Protein AF-A0A9P2ZUN2-F1 (afdb_monomer_lite)

Structure (mmCIF, N/CA/C/O backbone):
data_AF-A0A9P2ZUN2-F1
#
_entry.id   AF-A0A9P2ZUN2-F1
#
loop_
_atom_site.group_PDB
_atom_site.id
_atom_site.type_symbol
_atom_site.label_atom_id
_atom_site.label_alt_id
_atom_site.label_comp_id
_atom_site.label_asym_id
_atom_site.label_entity_id
_atom_site.label_seq_id
_atom_site.pdbx_PDB_ins_code
_atom_site.Cartn_x
_atom_site.Cartn_y
_atom_site.Cartn_z
_atom_site.occupancy
_atom_site.B_iso_or_equiv
_atom_site.auth_seq_id
_atom_site.auth_comp_id
_atom_site.auth_asym_id
_atom_site.auth_atom_id
_atom_site.pdbx_PDB_model_num
ATOM 1 N N . MET A 1 1 ? -16.237 7.114 5.961 1.00 55.47 1 MET A N 1
ATOM 2 C CA . MET A 1 1 ? -16.761 5.905 6.640 1.00 55.47 1 MET A CA 1
ATOM 3 C C . MET A 1 1 ? -18.091 6.260 7.295 1.00 55.47 1 MET A C 1
ATOM 5 O O . MET A 1 1 ? -18.094 7.116 8.166 1.00 55.47 1 MET A O 1
ATOM 9 N N . ARG A 1 2 ? -19.218 5.692 6.846 1.00 55.16 2 ARG A N 1
ATOM 10 C CA . ARG A 1 2 ? -20.530 5.900 7.487 1.00 55.16 2 ARG A CA 1
ATOM 11 C C . ARG A 1 2 ? -20.861 4.669 8.328 1.00 55.16 2 ARG A C 1
ATOM 13 O O . ARG A 1 2 ? -21.358 3.686 7.793 1.00 55.16 2 ARG A O 1
ATOM 20 N N . LEU A 1 3 ? -20.531 4.705 9.616 1.00 61.00 3 LEU A N 1
ATOM 21 C CA . LEU A 1 3 ? -21.034 3.733 10.589 1.00 61.00 3 LEU A CA 1
ATOM 22 C C . LEU A 1 3 ? -22.266 4.329 11.272 1.00 61.00 3 LEU A C 1
ATOM 24 O O . LEU A 1 3 ? -22.268 5.518 11.578 1.00 61.00 3 LEU A O 1
ATOM 28 N N . ARG A 1 4 ? -23.310 3.520 11.497 1.00 54.88 4 ARG A N 1
ATOM 29 C CA . ARG A 1 4 ? -24.563 3.979 12.132 1.00 54.88 4 ARG A CA 1
ATOM 30 C C . ARG A 1 4 ? -24.387 4.376 13.606 1.00 54.88 4 ARG A C 1
ATOM 32 O O . ARG A 1 4 ? -25.158 5.194 14.083 1.00 54.88 4 ARG A O 1
ATOM 39 N N . SER A 1 5 ? -23.375 3.844 14.294 1.00 54.91 5 SER A N 1
ATOM 40 C CA . SER A 1 5 ? -22.928 4.309 15.612 1.00 54.91 5 SER A CA 1
ATOM 41 C C . SER A 1 5 ? -21.418 4.065 15.748 1.00 54.91 5 SER A C 1
ATOM 43 O O . SER A 1 5 ? -21.001 2.905 15.698 1.00 54.91 5 SER A O 1
ATOM 45 N N . PRO A 1 6 ? -20.570 5.103 15.828 1.00 61.19 6 PRO A N 1
ATOM 46 C CA . PRO A 1 6 ? -19.120 4.929 15.910 1.00 61.19 6 PRO A CA 1
ATOM 47 C C . PRO A 1 6 ? -18.649 4.379 17.266 1.00 61.19 6 PRO A C 1
ATOM 49 O O . PRO A 1 6 ? -17.583 3.770 17.316 1.00 61.19 6 PRO A O 1
ATOM 52 N N . ASP A 1 7 ? -19.437 4.516 18.334 1.00 70.56 7 ASP A N 1
ATOM 53 C CA . ASP A 1 7 ? -19.044 4.042 19.661 1.00 70.56 7 ASP A CA 1
ATOM 54 C C . ASP A 1 7 ? -19.296 2.540 19.806 1.00 70.56 7 ASP A C 1
ATOM 56 O O . ASP A 1 7 ? -20.421 2.053 19.684 1.00 70.56 7 ASP A O 1
ATOM 60 N N . GLY A 1 8 ? -18.221 1.781 20.034 1.00 72.56 8 GLY A N 1
ATOM 61 C CA . GLY A 1 8 ? -18.287 0.339 20.280 1.00 72.56 8 GLY A CA 1
ATOM 62 C C . GLY A 1 8 ? -18.518 -0.529 19.040 1.00 72.56 8 GLY A C 1
ATOM 63 O O . GLY A 1 8 ? -18.518 -1.753 19.176 1.00 72.56 8 GLY A O 1
ATOM 64 N N . SER A 1 9 ? -18.655 0.065 17.847 1.00 91.00 9 SER A N 1
ATOM 65 C CA . SER A 1 9 ? -18.733 -0.681 16.585 1.00 91.00 9 SER A CA 1
ATOM 66 C C . SER A 1 9 ? -17.478 -1.523 16.358 1.00 91.00 9 SER A C 1
ATOM 68 O O . SER A 1 9 ? -16.355 -1.031 16.492 1.00 91.00 9 SER A O 1
ATOM 70 N N . VAL A 1 10 ? -17.679 -2.779 15.958 1.00 94.81 10 VAL A N 1
ATOM 71 C CA . VAL A 1 10 ? -16.597 -3.730 15.689 1.00 94.81 10 VAL A CA 1
ATOM 72 C C . VAL A 1 10 ? -16.278 -3.750 14.197 1.00 94.81 10 VAL A C 1
ATOM 74 O O . VAL A 1 10 ? -17.141 -4.011 13.356 1.00 94.81 10 VAL A O 1
ATOM 77 N N . VAL A 1 11 ? -15.021 -3.492 13.854 1.00 96.00 11 VAL A N 1
ATOM 78 C CA . VAL A 1 11 ? -14.512 -3.459 12.483 1.00 96.00 11 VAL A CA 1
ATOM 79 C C . VAL A 1 11 ? -13.591 -4.651 12.242 1.00 96.00 11 VAL A C 1
ATOM 81 O O . VAL A 1 11 ? -12.581 -4.821 12.922 1.00 96.00 11 VAL A O 1
ATOM 84 N N . GLY A 1 12 ? -13.916 -5.461 11.235 1.00 96.25 12 GLY A N 1
ATOM 85 C CA . GLY A 1 12 ? -13.152 -6.652 10.878 1.00 96.25 12 GLY A CA 1
ATOM 86 C C . GLY A 1 12 ? -11.993 -6.351 9.928 1.00 96.25 12 GLY A C 1
ATOM 87 O O . GLY A 1 12 ? -12.200 -5.924 8.785 1.00 96.25 12 GLY A O 1
ATOM 88 N N . THR A 1 13 ? -10.759 -6.615 10.364 1.00 95.56 13 THR A N 1
ATOM 89 C CA . THR A 1 13 ? -9.560 -6.592 9.507 1.00 95.56 13 THR A CA 1
ATOM 90 C C . THR A 1 13 ? -8.385 -7.308 10.175 1.00 95.56 13 THR A C 1
ATOM 92 O O . THR A 1 13 ? -7.979 -6.945 11.267 1.00 95.56 13 THR A O 1
ATOM 95 N N . GLY A 1 14 ? -7.750 -8.253 9.474 1.00 91.88 14 GLY A N 1
ATOM 96 C CA . GLY A 1 14 ? -6.504 -8.885 9.944 1.00 91.88 14 GLY A CA 1
ATOM 97 C C . GLY A 1 14 ? -5.218 -8.083 9.681 1.00 91.88 14 GLY A C 1
ATOM 98 O O . GLY A 1 14 ? -4.119 -8.588 9.875 1.00 91.88 14 GLY A O 1
ATOM 99 N N . SER A 1 15 ? -5.314 -6.853 9.165 1.00 93.94 15 SER A N 1
ATOM 100 C CA . SER A 1 15 ? -4.143 -6.026 8.836 1.00 93.94 15 SER A CA 1
ATOM 101 C C . SER A 1 15 ? -3.769 -5.084 9.979 1.00 93.94 15 SER A C 1
ATOM 103 O O . SER A 1 15 ? -4.499 -4.126 10.240 1.00 93.94 15 SER A O 1
ATOM 105 N N . VAL A 1 16 ? -2.584 -5.284 10.566 1.00 93.31 16 VAL A N 1
ATOM 106 C CA . VAL A 1 16 ? -2.007 -4.403 11.603 1.00 93.31 16 VAL A CA 1
ATOM 107 C C . VAL A 1 16 ? -1.916 -2.955 11.113 1.00 93.31 16 VAL A C 1
ATOM 109 O O . VAL A 1 16 ? -2.326 -2.042 11.819 1.00 93.31 16 VAL A O 1
ATOM 112 N N . ARG A 1 17 ? -1.486 -2.742 9.861 1.00 95.75 17 ARG A N 1
ATOM 113 C CA . ARG A 1 17 ? -1.466 -1.424 9.203 1.00 95.75 17 ARG A CA 1
ATOM 114 C C . ARG A 1 17 ? -2.820 -0.715 9.254 1.00 95.75 17 ARG A C 1
ATOM 116 O O . ARG A 1 17 ? -2.881 0.457 9.613 1.00 95.75 17 ARG A O 1
ATOM 123 N N . ARG A 1 18 ? -3.899 -1.408 8.868 1.00 96.38 18 ARG A N 1
ATOM 124 C CA . ARG A 1 18 ? -5.250 -0.820 8.839 1.00 96.38 18 ARG A CA 1
ATOM 125 C C . ARG A 1 18 ? -5.726 -0.470 10.241 1.00 96.38 18 ARG A C 1
ATOM 127 O O . ARG A 1 18 ? -6.260 0.615 10.432 1.00 96.38 18 ARG A O 1
ATOM 134 N N . VAL A 1 19 ? -5.508 -1.372 11.197 1.00 95.81 19 VAL A N 1
ATOM 135 C CA . VAL A 1 19 ? -5.886 -1.163 12.599 1.00 95.81 19 VAL A CA 1
ATOM 136 C C . VAL A 1 19 ? -5.145 0.038 13.182 1.00 95.81 19 VAL A C 1
ATOM 138 O O . VAL A 1 19 ? -5.795 0.950 13.676 1.00 95.81 19 VAL A O 1
ATOM 141 N N . ALA A 1 20 ? -3.817 0.084 13.058 1.00 95.69 20 ALA A N 1
ATOM 142 C CA . ALA A 1 20 ? -2.982 1.152 13.606 1.00 95.69 20 ALA A CA 1
ATOM 143 C C . ALA A 1 20 ? -3.405 2.546 13.104 1.00 95.69 20 ALA A C 1
ATOM 145 O O . ALA A 1 20 ? -3.653 3.453 13.897 1.00 95.69 20 ALA A O 1
ATOM 146 N N . GLN A 1 21 ? -3.562 2.707 11.784 1.00 96.50 21 GLN A N 1
ATOM 147 C CA . GLN A 1 21 ? -3.929 3.998 11.189 1.00 96.50 21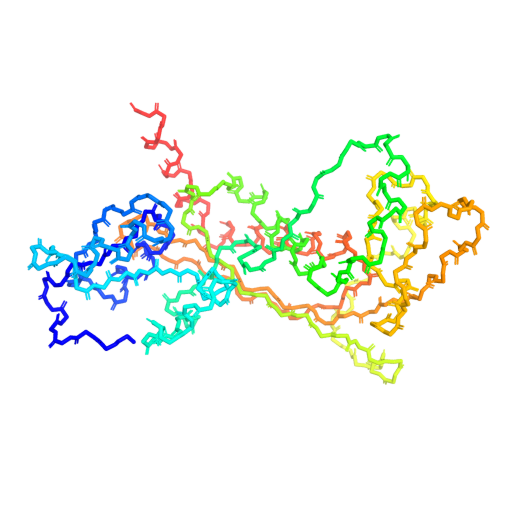 GLN A CA 1
ATOM 148 C C . GLN A 1 21 ? -5.361 4.425 11.537 1.00 96.50 21 GLN A C 1
ATOM 150 O O . GLN A 1 21 ? -5.609 5.593 11.843 1.00 96.50 21 GLN A O 1
ATOM 155 N N . LEU A 1 22 ? -6.313 3.486 11.531 1.00 95.25 22 LEU A N 1
ATOM 156 C CA . LEU A 1 22 ? -7.708 3.807 11.828 1.00 95.25 22 LEU A CA 1
ATOM 157 C C . LEU A 1 22 ? -7.944 4.045 13.323 1.00 95.25 22 LEU A C 1
ATOM 159 O O . LEU A 1 22 ? -8.714 4.947 13.643 1.00 95.25 22 LEU A O 1
ATOM 163 N N . ARG A 1 23 ? -7.262 3.328 14.231 1.00 94.00 23 ARG A N 1
ATOM 164 C CA . ARG A 1 23 ? -7.331 3.576 15.687 1.00 94.00 23 ARG A CA 1
ATOM 165 C C . ARG A 1 23 ? -6.955 5.008 16.039 1.00 94.00 23 ARG A C 1
ATOM 167 O O . ARG A 1 23 ? -7.658 5.637 16.820 1.00 94.00 23 ARG A O 1
ATOM 174 N N . ARG A 1 24 ? -5.918 5.554 15.394 1.00 92.56 24 ARG A N 1
ATOM 175 C CA . ARG A 1 24 ? -5.500 6.950 15.585 1.00 92.56 24 ARG A CA 1
ATOM 176 C C . ARG A 1 24 ? -6.637 7.937 15.313 1.00 92.56 24 ARG A C 1
ATOM 178 O O . ARG A 1 24 ? -6.790 8.924 16.024 1.00 92.56 24 ARG A O 1
ATOM 185 N N . LYS A 1 25 ? -7.402 7.719 14.238 1.00 90.19 25 LYS A N 1
ATOM 186 C CA . LYS A 1 25 ? -8.466 8.649 13.826 1.00 90.19 25 LYS A CA 1
ATOM 187 C C . LYS A 1 25 ? -9.808 8.356 14.497 1.00 90.19 25 LYS A C 1
ATOM 189 O O . LYS A 1 25 ? -10.604 9.276 14.671 1.00 90.19 25 LYS A O 1
ATOM 194 N N . PHE A 1 26 ? -10.052 7.099 14.845 1.00 91.50 26 PHE A N 1
ATOM 195 C CA . PHE A 1 26 ? -11.319 6.595 15.356 1.00 91.50 26 PHE A CA 1
ATOM 196 C C . PHE A 1 26 ? -11.077 5.736 16.612 1.00 91.50 26 PHE A C 1
ATOM 198 O O . PHE A 1 26 ? -11.245 4.515 16.559 1.00 91.50 26 PHE A O 1
ATOM 205 N N . PRO A 1 27 ? -10.680 6.351 17.742 1.00 89.00 27 PRO A N 1
ATOM 206 C CA . PRO A 1 27 ? -10.273 5.624 18.951 1.00 89.00 27 PRO A CA 1
ATOM 207 C C . PRO A 1 27 ? -11.400 4.794 19.584 1.00 89.00 27 PRO A C 1
ATOM 209 O O . PRO A 1 27 ? -11.125 3.813 20.267 1.00 89.00 27 PRO A O 1
ATOM 212 N N . ASN A 1 28 ? -12.664 5.137 19.315 1.00 90.75 28 ASN A N 1
ATOM 213 C CA . ASN A 1 28 ? -13.830 4.431 19.859 1.00 90.75 28 ASN A CA 1
ATOM 214 C C . ASN A 1 28 ? -14.211 3.165 19.063 1.00 90.75 28 ASN A C 1
ATOM 216 O O . ASN A 1 28 ? -15.097 2.417 19.488 1.00 90.75 28 ASN A O 1
ATOM 220 N N . LEU A 1 29 ? -13.564 2.911 17.914 1.00 91.88 29 LEU A N 1
ATOM 221 C CA . LEU A 1 29 ? -13.793 1.694 17.136 1.00 91.88 29 LEU A CA 1
ATOM 222 C C . LEU A 1 29 ? -13.059 0.509 17.753 1.00 91.88 29 LEU A C 1
ATOM 224 O O . LEU A 1 29 ? -11.858 0.557 18.023 1.00 91.88 29 LEU A O 1
ATOM 228 N N . LYS A 1 30 ? -13.778 -0.604 17.882 1.00 93.81 30 LYS A N 1
ATOM 229 C CA . LYS A 1 30 ? -13.188 -1.897 18.218 1.00 93.81 30 LYS A CA 1
ATOM 230 C C . LYS A 1 30 ? -12.723 -2.562 16.930 1.00 93.81 30 LYS A C 1
ATOM 232 O O . LYS A 1 30 ? -13.430 -2.540 15.926 1.00 93.81 30 LYS A O 1
ATOM 237 N N . PHE A 1 31 ? -11.537 -3.155 16.948 1.00 94.50 31 PHE A N 1
ATOM 238 C CA . PHE A 1 31 ? -10.992 -3.881 15.803 1.00 94.50 31 PHE A CA 1
ATOM 239 C C . PHE A 1 31 ? -10.806 -5.335 16.186 1.00 94.50 31 PHE A C 1
ATOM 241 O O . PHE A 1 31 ? -10.114 -5.614 17.161 1.00 94.50 31 PHE A O 1
ATOM 248 N N . GLU A 1 32 ? -11.391 -6.226 15.396 1.00 95.88 32 GLU A N 1
ATOM 249 C CA . GLU A 1 32 ? -11.324 -7.670 15.602 1.00 95.88 32 GLU A CA 1
ATOM 250 C C . GLU A 1 32 ? -10.717 -8.348 14.370 1.00 95.88 32 GLU A C 1
ATOM 252 O O . GLU A 1 32 ? -10.894 -7.895 13.226 1.00 95.88 32 GLU A O 1
ATOM 257 N N . ASP A 1 33 ? -9.969 -9.431 14.599 1.00 94.44 33 ASP A N 1
ATOM 258 C CA . ASP A 1 33 ? -9.291 -10.150 13.521 1.00 94.44 33 ASP A CA 1
ATOM 259 C C . ASP A 1 33 ? -10.320 -10.781 12.566 1.00 94.44 33 ASP A C 1
ATOM 261 O O . ASP A 1 33 ? -11.314 -11.389 12.964 1.00 94.44 33 ASP A O 1
ATOM 265 N N . MET A 1 34 ? -10.067 -10.642 11.266 1.00 93.19 34 MET A N 1
ATOM 266 C CA . MET A 1 34 ? -10.933 -11.151 10.209 1.00 93.19 34 MET A CA 1
ATOM 267 C C . MET A 1 34 ? -10.099 -11.894 9.173 1.00 93.19 34 MET A C 1
ATOM 269 O O . MET A 1 34 ? -9.440 -11.294 8.313 1.00 93.19 34 MET A O 1
ATOM 273 N N . ARG A 1 35 ? -10.187 -13.224 9.233 1.00 91.31 35 ARG A N 1
ATOM 274 C CA . ARG A 1 35 ? -9.506 -14.161 8.332 1.00 91.31 35 ARG A CA 1
ATOM 275 C C . ARG A 1 35 ? -10.485 -14.940 7.460 1.00 91.31 35 ARG A C 1
ATOM 277 O O . ARG A 1 35 ? -11.675 -15.049 7.766 1.00 91.31 35 ARG A O 1
ATOM 284 N N . GLY A 1 36 ? -9.937 -15.505 6.389 1.00 91.31 36 GLY A N 1
ATOM 285 C CA . GLY A 1 36 ? -10.664 -16.205 5.330 1.00 91.31 36 GLY A CA 1
ATOM 286 C C . GLY A 1 36 ? -10.444 -15.547 3.969 1.00 91.31 36 GLY A C 1
ATOM 287 O O . GLY A 1 36 ? -9.824 -14.482 3.877 1.00 91.31 36 GLY A O 1
ATOM 288 N N . ASN A 1 37 ? -10.941 -16.177 2.911 1.00 92.81 37 ASN A N 1
ATOM 289 C CA . ASN A 1 37 ? -11.039 -15.552 1.591 1.00 92.81 37 ASN A CA 1
ATOM 290 C C . ASN A 1 37 ? -12.133 -14.462 1.580 1.00 92.81 37 ASN A C 1
ATOM 292 O O . ASN A 1 37 ? -12.864 -14.289 2.554 1.00 92.81 37 ASN A O 1
ATOM 296 N N . LEU A 1 38 ? -12.255 -13.713 0.487 1.00 93.00 38 LEU A N 1
ATOM 297 C CA . LEU A 1 38 ? -13.196 -12.593 0.398 1.00 93.00 38 LEU A CA 1
ATOM 298 C C . LEU A 1 38 ? -14.652 -13.003 0.689 1.00 93.00 38 LEU A C 1
ATOM 300 O O . LEU A 1 38 ? -15.308 -12.360 1.506 1.00 93.00 38 LEU A O 1
ATOM 304 N N . ASN A 1 39 ? -15.115 -14.102 0.091 1.00 92.56 39 ASN A N 1
ATOM 305 C CA . ASN A 1 39 ? -16.490 -14.580 0.247 1.00 92.56 39 ASN A CA 1
ATOM 306 C C . ASN A 1 39 ? -16.797 -14.950 1.700 1.00 92.56 39 ASN A C 1
ATOM 308 O O . ASN A 1 39 ? -17.761 -14.452 2.265 1.00 92.56 39 ASN A O 1
ATOM 312 N N . THR A 1 40 ? -15.928 -15.734 2.345 1.00 94.31 40 THR A N 1
ATOM 313 C CA . THR A 1 40 ? -16.111 -16.119 3.757 1.00 94.31 40 THR A CA 1
ATOM 314 C C . THR A 1 40 ? -16.115 -14.918 4.700 1.00 94.31 40 THR A C 1
ATOM 316 O O . THR A 1 40 ? -16.856 -14.916 5.680 1.00 94.31 40 THR A O 1
ATOM 319 N N . ARG A 1 41 ? -15.332 -13.869 4.413 1.00 96.38 41 ARG A N 1
ATOM 320 C CA . ARG A 1 41 ? -15.366 -12.625 5.200 1.00 96.38 41 ARG A CA 1
ATOM 321 C C . ARG A 1 41 ? -16.695 -11.892 5.042 1.00 96.38 41 ARG A C 1
ATOM 323 O O . ARG A 1 41 ? -17.244 -11.445 6.041 1.00 96.38 41 ARG A O 1
ATOM 330 N N . LEU A 1 42 ? -17.214 -11.787 3.819 1.00 96.06 42 LEU A N 1
ATOM 331 C CA . LEU A 1 42 ? -18.515 -11.163 3.568 1.00 96.06 42 LEU A CA 1
ATOM 332 C C . LEU A 1 42 ? -19.649 -11.970 4.206 1.00 96.06 42 LEU A C 1
ATOM 334 O O . LEU A 1 42 ? -20.486 -11.382 4.874 1.00 96.06 42 LEU A O 1
ATOM 338 N N . SER A 1 43 ? -19.617 -13.303 4.131 1.00 95.56 43 SER A N 1
ATOM 339 C CA . SER A 1 43 ? -20.588 -14.156 4.829 1.00 95.56 43 SER A CA 1
ATOM 340 C C . SER A 1 43 ? -20.571 -13.951 6.347 1.00 95.56 43 SER A C 1
ATOM 342 O O . SER A 1 43 ? -21.623 -13.962 6.974 1.00 95.56 43 SER A O 1
ATOM 344 N N . LYS A 1 44 ? -19.394 -13.729 6.951 1.00 96.25 44 LYS A N 1
ATOM 345 C CA . LYS A 1 44 ? -19.292 -13.389 8.380 1.00 96.25 44 LYS A CA 1
ATOM 346 C C . LYS A 1 44 ? -19.918 -12.033 8.697 1.00 96.25 44 LYS A C 1
ATOM 348 O O . LYS A 1 44 ? -20.567 -11.929 9.726 1.00 96.25 44 LYS A O 1
ATOM 353 N N . LEU A 1 45 ? -19.730 -11.032 7.833 1.00 96.31 45 LEU A N 1
ATOM 354 C CA . LEU A 1 45 ? -20.360 -9.715 7.976 1.00 96.31 45 LEU A CA 1
ATOM 355 C C . LEU A 1 45 ? -21.887 -9.800 7.840 1.00 96.31 45 LEU A C 1
ATOM 357 O O . LEU A 1 45 ? -22.595 -9.168 8.615 1.00 96.31 45 LEU A O 1
ATOM 361 N N . ASP A 1 46 ? -22.367 -10.582 6.873 1.00 96.44 46 ASP A N 1
ATOM 362 C CA . ASP A 1 46 ? -23.785 -10.688 6.507 1.00 96.44 46 ASP A CA 1
ATOM 363 C C . ASP A 1 46 ? -24.575 -11.635 7.431 1.00 96.44 46 ASP A C 1
ATOM 365 O O . ASP A 1 46 ? -25.801 -11.703 7.354 1.00 96.44 46 ASP A O 1
ATOM 369 N N . SER A 1 47 ? -23.887 -12.378 8.303 1.00 96.12 47 SER A N 1
ATOM 370 C CA . SER A 1 47 ? -24.518 -13.277 9.268 1.00 96.12 47 SER A CA 1
ATOM 371 C C . SER A 1 47 ? -25.486 -12.510 10.182 1.00 96.12 47 SER A C 1
ATOM 373 O O . SER A 1 47 ? -25.100 -11.477 10.733 1.00 96.12 47 SER A O 1
ATOM 375 N N . PRO A 1 48 ? -26.698 -13.033 10.451 1.00 92.94 48 PRO A N 1
ATOM 376 C CA . PRO A 1 48 ? -27.623 -12.432 11.417 1.00 92.94 48 PRO A CA 1
ATOM 377 C C . PRO A 1 48 ? -27.026 -12.282 12.823 1.00 92.94 48 PRO A C 1
ATOM 379 O O . PRO A 1 48 ? -27.396 -11.377 13.561 1.00 92.94 48 PRO A O 1
ATOM 382 N N . ASN A 1 49 ? -26.071 -13.151 13.168 1.00 93.94 49 ASN A N 1
ATOM 383 C CA . ASN A 1 49 ? -25.352 -13.143 14.442 1.00 93.94 49 ASN A CA 1
ATOM 384 C C . ASN A 1 49 ? -23.959 -12.500 14.313 1.00 93.94 49 ASN A C 1
ATOM 386 O O . ASN A 1 49 ? -23.066 -12.779 15.114 1.00 93.94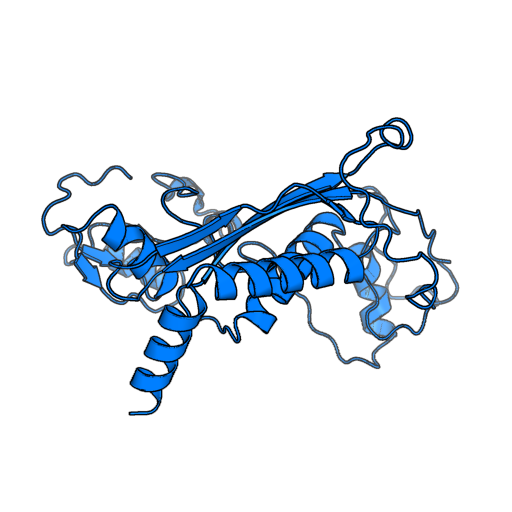 49 ASN A O 1
ATOM 390 N N . SER A 1 50 ? -23.730 -11.707 13.262 1.00 93.25 50 SER A N 1
ATOM 391 C CA . SER A 1 50 ? -22.468 -11.004 13.056 1.00 93.25 50 SER A CA 1
ATOM 392 C C . SER A 1 50 ? -22.232 -10.013 14.188 1.00 93.25 50 SER A C 1
ATOM 394 O O . SER A 1 50 ? -23.057 -9.146 14.468 1.00 93.25 50 SER A O 1
ATOM 396 N N . THR A 1 51 ? -21.058 -10.101 14.801 1.00 92.38 51 THR A N 1
ATOM 397 C CA . THR A 1 51 ? -20.569 -9.067 15.714 1.00 92.38 51 THR A CA 1
ATOM 398 C C . THR A 1 51 ? -19.954 -7.887 14.962 1.00 92.38 51 THR A C 1
ATOM 400 O O . THR A 1 51 ? -19.688 -6.862 15.579 1.00 92.38 51 THR A O 1
ATOM 403 N N . PHE A 1 52 ? -19.720 -8.005 13.648 1.00 94.94 52 PHE A N 1
ATOM 404 C CA . PHE A 1 52 ? -19.042 -6.999 12.833 1.00 94.94 52 PHE A CA 1
ATOM 405 C C . PHE A 1 52 ? -20.020 -5.963 12.277 1.00 94.94 52 PHE A C 1
ATOM 407 O O . PHE A 1 52 ? -20.944 -6.298 11.540 1.00 94.94 52 PHE A O 1
ATOM 414 N N . SER A 1 53 ? -19.734 -4.686 12.528 1.00 95.00 53 SER A N 1
ATOM 415 C CA . SER A 1 53 ? -20.436 -3.550 11.920 1.00 95.00 53 SER A CA 1
ATOM 416 C C . SER A 1 53 ? -19.925 -3.232 10.511 1.00 95.00 53 SER A C 1
ATOM 418 O O . SER A 1 53 ? -20.652 -2.670 9.694 1.00 95.00 53 SER A O 1
ATOM 420 N N . ALA A 1 54 ? -18.648 -3.517 10.232 1.00 95.25 54 ALA A N 1
ATOM 421 C CA . ALA A 1 54 ? -18.017 -3.256 8.939 1.00 95.25 54 ALA A CA 1
ATOM 422 C C . ALA A 1 54 ? -16.753 -4.097 8.730 1.00 95.25 54 ALA A C 1
ATOM 424 O O . ALA A 1 54 ? -16.138 -4.584 9.678 1.00 95.25 54 ALA A O 1
ATOM 425 N N . LEU A 1 55 ? -16.316 -4.186 7.473 1.00 96.62 55 LEU A N 1
ATOM 426 C CA . LEU A 1 55 ? -15.020 -4.739 7.084 1.00 96.62 55 LEU A CA 1
ATOM 427 C C . LEU A 1 55 ? -14.164 -3.671 6.414 1.00 96.62 55 LEU A C 1
ATOM 429 O O . LEU A 1 55 ? -14.681 -2.824 5.686 1.00 96.62 55 LEU A O 1
ATOM 433 N N . ILE A 1 56 ? -12.843 -3.772 6.573 1.00 96.25 56 ILE A N 1
ATOM 434 C CA . ILE A 1 56 ? -11.896 -3.017 5.744 1.00 96.25 56 ILE A CA 1
ATOM 435 C C . ILE A 1 56 ? -11.249 -3.972 4.747 1.00 96.25 56 ILE A C 1
ATOM 437 O O . ILE A 1 56 ? -10.487 -4.867 5.123 1.00 96.25 56 ILE A O 1
ATOM 441 N N . LEU A 1 57 ? -11.534 -3.767 3.462 1.00 96.44 57 LEU A N 1
ATOM 442 C CA . LEU A 1 57 ? -11.078 -4.596 2.346 1.00 96.44 57 LEU A CA 1
ATOM 443 C C . LEU A 1 57 ? -10.384 -3.732 1.285 1.00 96.44 57 LEU A C 1
ATOM 445 O O . LEU A 1 57 ? -10.541 -2.515 1.259 1.00 96.44 57 LEU A O 1
ATOM 449 N N . ALA A 1 58 ? -9.578 -4.358 0.425 1.00 95.69 58 ALA A N 1
ATOM 450 C CA . ALA A 1 58 ? -9.002 -3.656 -0.718 1.00 95.69 58 ALA A CA 1
ATOM 451 C C . ALA A 1 58 ? -10.061 -3.522 -1.820 1.00 95.69 58 ALA A C 1
ATOM 453 O O . ALA A 1 58 ? -10.675 -4.523 -2.193 1.00 95.69 58 ALA A O 1
ATOM 454 N N . VAL A 1 59 ? -10.226 -2.313 -2.363 1.00 96.50 59 VAL A N 1
ATOM 455 C CA . VAL A 1 59 ? -11.147 -2.039 -3.482 1.00 96.50 59 VAL A CA 1
ATOM 456 C C . VAL A 1 59 ? -10.844 -2.954 -4.668 1.00 96.50 59 VAL A C 1
ATOM 458 O O . VAL A 1 59 ? -11.742 -3.624 -5.161 1.00 96.50 59 VAL A O 1
ATOM 461 N N . SER A 1 60 ? -9.569 -3.085 -5.043 1.00 95.12 60 SER A N 1
ATOM 462 C CA . SER A 1 60 ? -9.125 -3.952 -6.143 1.00 95.12 60 SER A CA 1
ATOM 463 C C . SER A 1 60 ? -9.566 -5.411 -5.992 1.00 95.12 60 SER A C 1
ATOM 465 O O . SER A 1 60 ? -9.906 -6.055 -6.980 1.00 95.12 60 SER A O 1
ATOM 467 N N . GLY A 1 61 ? -9.604 -5.934 -4.763 1.00 94.12 61 GLY A N 1
ATOM 468 C CA . GLY A 1 61 ? -10.081 -7.289 -4.488 1.00 94.12 61 GLY A CA 1
ATOM 469 C C . GLY A 1 61 ? -11.576 -7.451 -4.759 1.00 94.12 61 GLY A C 1
ATOM 470 O O . GLY A 1 61 ? -11.966 -8.434 -5.374 1.00 94.12 61 GLY A O 1
ATOM 471 N N . LEU A 1 62 ? -12.395 -6.478 -4.346 1.00 96.19 62 LEU A N 1
ATOM 472 C CA . LEU A 1 62 ? -13.843 -6.475 -4.589 1.00 96.19 62 LEU A CA 1
ATOM 473 C C . LEU A 1 62 ? -14.167 -6.275 -6.073 1.00 96.19 62 LEU A C 1
ATOM 475 O O . LEU A 1 62 ? -15.014 -6.981 -6.613 1.00 96.19 62 LEU A O 1
ATOM 479 N N . THR A 1 63 ? -13.471 -5.351 -6.740 1.00 95.06 63 THR A N 1
ATOM 480 C CA . THR A 1 63 ? -13.674 -5.058 -8.165 1.00 95.06 63 THR A CA 1
ATOM 481 C C . THR A 1 63 ? -13.392 -6.277 -9.040 1.00 95.06 63 THR A C 1
ATOM 483 O O . THR A 1 63 ? -14.196 -6.594 -9.908 1.00 95.06 63 THR A O 1
ATOM 486 N N . ARG A 1 64 ? -12.300 -7.009 -8.780 1.00 95.00 64 ARG A N 1
ATOM 487 C CA . ARG A 1 64 ? -11.911 -8.196 -9.568 1.00 95.00 64 ARG A CA 1
ATOM 488 C C . ARG A 1 64 ? -12.920 -9.337 -9.536 1.00 95.00 64 ARG A C 1
ATOM 490 O O . ARG A 1 64 ? -12.926 -10.148 -10.451 1.00 95.00 64 ARG A O 1
ATOM 497 N N . VAL A 1 65 ? -13.743 -9.413 -8.492 1.00 94.50 65 VAL A N 1
ATOM 498 C CA . VAL A 1 65 ? -14.785 -10.442 -8.353 1.00 94.50 65 VAL A CA 1
ATOM 499 C C . VAL A 1 65 ? -16.194 -9.874 -8.536 1.00 94.50 65 VAL A C 1
ATOM 501 O O . VAL A 1 65 ? -17.164 -10.466 -8.072 1.00 94.50 65 VAL A O 1
ATOM 5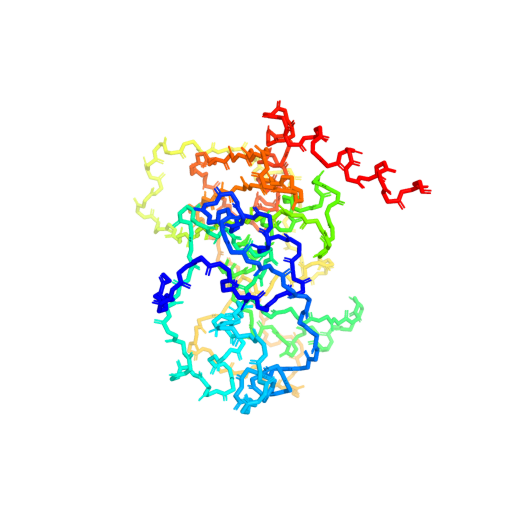04 N N . SER A 1 66 ? -16.318 -8.702 -9.168 1.00 95.75 66 SER A N 1
ATOM 505 C CA . SER A 1 66 ? -17.601 -8.046 -9.460 1.00 95.75 66 SER A CA 1
ATOM 506 C C . SER A 1 66 ? -18.453 -7.717 -8.223 1.00 95.75 66 SER A C 1
ATOM 508 O O . SER A 1 66 ? -19.671 -7.566 -8.300 1.00 95.75 66 SER A O 1
ATOM 510 N N . LEU A 1 67 ? -17.813 -7.520 -7.067 1.00 96.19 67 LEU A N 1
ATOM 511 C CA . LEU A 1 67 ? -18.461 -7.121 -5.812 1.00 96.19 67 LEU A CA 1
ATOM 512 C C . LEU A 1 67 ? -18.293 -5.623 -5.514 1.00 96.19 67 LEU A C 1
ATOM 514 O O . LEU A 1 67 ? -18.370 -5.202 -4.361 1.00 96.19 67 LEU A O 1
ATOM 518 N N . GLY A 1 68 ? -18.088 -4.795 -6.544 1.00 94.69 68 GLY A N 1
ATOM 519 C CA . GLY A 1 68 ? -17.942 -3.341 -6.398 1.00 94.69 68 GLY A CA 1
ATOM 520 C C . GLY A 1 68 ? -19.142 -2.669 -5.715 1.00 94.69 68 GLY A C 1
ATOM 521 O O . GLY A 1 68 ? -18.965 -1.742 -4.930 1.00 94.69 68 GLY A O 1
ATOM 522 N N . HIS A 1 69 ? -20.351 -3.205 -5.908 1.00 95.44 69 HIS A N 1
ATOM 523 C CA . HIS A 1 69 ? -21.578 -2.730 -5.256 1.00 95.44 69 HIS A CA 1
ATOM 524 C C . HIS A 1 69 ? -21.560 -2.865 -3.719 1.00 95.44 69 HIS A C 1
ATOM 526 O O . HIS A 1 69 ? -22.355 -2.228 -3.033 1.00 95.44 69 HIS A O 1
ATOM 532 N N . ARG A 1 70 ? -20.656 -3.680 -3.158 1.00 95.62 70 ARG A N 1
ATOM 533 C CA . ARG A 1 70 ? -20.469 -3.833 -1.705 1.00 95.62 70 ARG A CA 1
ATOM 534 C C . ARG A 1 70 ? -19.620 -2.712 -1.092 1.00 95.62 70 ARG A C 1
ATOM 536 O O . ARG A 1 70 ? -19.456 -2.677 0.125 1.00 95.62 70 ARG A O 1
ATOM 543 N N . ILE A 1 71 ? -19.037 -1.821 -1.900 1.00 95.81 71 ILE A N 1
ATOM 544 C CA . ILE A 1 71 ? -18.164 -0.744 -1.422 1.00 95.81 71 ILE A CA 1
ATOM 545 C C . ILE A 1 71 ? -19.017 0.416 -0.903 1.00 95.81 71 ILE A C 1
ATOM 547 O O . ILE A 1 71 ? -19.565 1.194 -1.675 1.00 95.81 71 ILE A O 1
ATOM 551 N N . THR A 1 72 ? -19.072 0.586 0.418 1.00 95.12 72 THR A N 1
ATOM 552 C CA . THR A 1 72 ? -19.763 1.734 1.033 1.00 95.12 72 THR A CA 1
ATOM 553 C C . THR A 1 72 ? -19.000 3.050 0.850 1.00 95.12 72 THR A C 1
ATOM 555 O O . THR A 1 72 ? -19.601 4.111 0.726 1.00 95.12 72 THR A O 1
ATOM 558 N N . SER A 1 73 ? -17.667 3.010 0.926 1.00 92.88 73 SER A N 1
ATOM 559 C CA . SER A 1 73 ? -16.800 4.188 0.819 1.00 92.88 73 SER A CA 1
ATOM 560 C C . SER A 1 73 ? -15.367 3.733 0.550 1.00 92.88 73 SER A C 1
ATOM 562 O O . SER A 1 73 ? -14.867 2.903 1.316 1.00 92.88 73 SER A O 1
ATOM 564 N N . PRO A 1 74 ? -14.667 4.292 -0.450 1.00 93.31 74 PRO A N 1
ATOM 565 C CA . PRO A 1 74 ? -13.219 4.159 -0.514 1.00 93.31 74 PRO A CA 1
ATOM 566 C C . PRO A 1 74 ? -12.580 4.849 0.702 1.00 93.31 74 PRO A C 1
ATOM 568 O O . PRO A 1 74 ? -13.146 5.790 1.271 1.00 93.31 74 PRO A O 1
ATOM 571 N N . LEU A 1 75 ? -11.417 4.350 1.116 1.00 93.62 75 LEU A N 1
ATOM 572 C CA . LEU A 1 75 ? -10.577 4.939 2.157 1.00 93.62 75 LEU A CA 1
ATOM 573 C C . LEU A 1 75 ? -9.198 5.197 1.557 1.00 93.62 75 LEU A C 1
ATOM 575 O O . LEU A 1 75 ? -8.614 4.288 0.969 1.00 93.62 75 LEU A O 1
ATOM 579 N N . GLY A 1 76 ? -8.698 6.411 1.739 1.00 93.38 76 GLY A N 1
ATOM 580 C CA . GLY A 1 76 ? -7.361 6.823 1.333 1.00 93.38 76 GLY A CA 1
ATOM 581 C C . GLY A 1 76 ? -6.752 7.777 2.360 1.00 93.38 76 GLY A C 1
ATOM 582 O O . GLY A 1 76 ? -7.334 7.985 3.438 1.00 93.38 76 GLY A O 1
ATOM 583 N N . PRO A 1 77 ? -5.583 8.349 2.058 1.00 93.31 77 PRO A N 1
ATOM 584 C CA . PRO A 1 77 ? -4.964 9.376 2.885 1.00 93.31 77 PRO A CA 1
ATOM 585 C C . PRO A 1 77 ? -5.895 10.579 3.126 1.00 93.31 77 PRO A C 1
ATOM 587 O O . PRO A 1 77 ? -6.774 10.860 2.311 1.00 93.31 77 PRO A O 1
ATOM 590 N N . PRO A 1 78 ? -5.768 11.266 4.276 1.00 90.88 78 PRO A N 1
ATOM 591 C CA . PRO A 1 78 ? -4.822 11.000 5.365 1.00 90.88 78 PRO A CA 1
ATOM 592 C C . PRO A 1 78 ? -5.299 9.908 6.345 1.00 90.88 78 PRO A C 1
ATOM 594 O O . PRO A 1 78 ? -4.691 9.716 7.393 1.00 90.88 78 PRO A O 1
ATOM 597 N N . TYR A 1 79 ? -6.412 9.219 6.065 1.00 90.25 79 TYR A N 1
ATOM 598 C CA . TYR A 1 79 ? -7.000 8.248 6.998 1.00 90.25 79 TYR A CA 1
ATOM 599 C C . TYR A 1 79 ? -6.412 6.844 6.869 1.00 90.25 79 TYR A C 1
ATOM 601 O O . TYR A 1 79 ? -6.349 6.115 7.858 1.00 90.25 79 TYR A O 1
ATOM 609 N N . LEU A 1 80 ? -6.053 6.439 5.648 1.00 95.69 80 LEU A N 1
ATOM 610 C CA . LEU A 1 80 ? -5.515 5.112 5.385 1.00 95.69 80 LEU A CA 1
ATOM 611 C C . LEU A 1 80 ? -4.579 5.102 4.167 1.00 95.69 80 LEU A C 1
ATOM 613 O O . LEU A 1 80 ? -5.027 4.933 3.035 1.00 95.69 80 LEU A O 1
ATOM 617 N N . PHE A 1 81 ? -3.276 5.193 4.416 1.00 97.12 81 PHE A N 1
ATOM 618 C CA . PHE A 1 81 ? -2.224 4.881 3.446 1.00 97.12 81 PHE A CA 1
ATOM 619 C C . PHE A 1 81 ? -2.221 3.383 3.144 1.00 97.12 81 PHE A C 1
ATOM 621 O O . PHE A 1 81 ? -2.296 2.563 4.069 1.00 97.12 81 PHE A O 1
ATOM 628 N N . TYR A 1 82 ? -2.161 3.005 1.868 1.00 97.06 82 TYR A N 1
ATOM 629 C CA . TYR A 1 82 ? -2.345 1.625 1.423 1.00 97.06 82 TYR A CA 1
ATOM 630 C C . TYR A 1 82 ? -1.088 0.761 1.629 1.00 97.06 82 TYR A C 1
ATOM 632 O O . TYR A 1 82 ? -0.037 1.245 2.026 1.00 97.06 82 TYR A O 1
ATOM 640 N N . ALA A 1 83 ? -1.211 -0.561 1.471 1.00 96.12 83 ALA A N 1
ATOM 641 C CA . ALA A 1 83 ? -0.056 -1.461 1.578 1.00 96.12 83 ALA A CA 1
ATOM 642 C C . ALA A 1 83 ? 0.759 -1.438 0.280 1.00 96.12 83 ALA A C 1
ATOM 644 O O . ALA A 1 83 ? 0.160 -1.429 -0.783 1.00 96.12 83 ALA A O 1
ATOM 645 N N . VAL A 1 84 ? 2.082 -1.523 0.354 1.00 95.56 84 VAL A N 1
ATOM 646 C CA . VAL A 1 84 ? 2.974 -1.606 -0.820 1.00 95.56 84 VAL A CA 1
ATOM 647 C C . VAL A 1 84 ? 2.453 -2.607 -1.861 1.00 95.56 84 VAL A C 1
ATOM 649 O O . VAL A 1 84 ? 2.146 -3.755 -1.531 1.00 95.56 84 VAL A O 1
ATOM 652 N N . GLY A 1 85 ? 2.309 -2.154 -3.105 1.00 94.38 85 GLY A N 1
ATOM 653 C CA . GLY A 1 85 ? 1.781 -2.903 -4.241 1.00 94.38 85 GLY A CA 1
ATOM 654 C C . GLY A 1 85 ? 0.274 -3.180 -4.190 1.00 94.38 85 GLY A C 1
ATOM 655 O O . GLY A 1 85 ? -0.210 -4.027 -4.942 1.00 94.38 85 GLY A O 1
ATOM 656 N N . GLN A 1 86 ? -0.504 -2.542 -3.302 1.00 95.94 86 GLN A N 1
ATOM 657 C CA . GLN A 1 86 ? -1.934 -2.839 -3.161 1.00 95.94 86 GLN A CA 1
ATOM 658 C C . GLN A 1 86 ? -2.681 -2.547 -4.464 1.00 95.94 86 GLN A C 1
ATOM 660 O O . GLN A 1 86 ? -2.940 -1.403 -4.811 1.00 95.94 86 GLN A O 1
ATOM 665 N N . GLY A 1 87 ? -3.143 -3.610 -5.119 1.00 94.50 87 GLY A N 1
ATOM 666 C CA . GLY A 1 87 ? -3.858 -3.507 -6.387 1.00 94.50 87 GLY A CA 1
ATOM 667 C C . GLY A 1 87 ? -3.005 -3.857 -7.598 1.00 94.50 87 GLY A C 1
ATOM 668 O O . GLY A 1 87 ? -3.596 -4.216 -8.606 1.00 94.50 87 GLY A O 1
ATOM 669 N N . ALA A 1 88 ? -1.680 -3.902 -7.490 1.00 93.44 88 ALA A N 1
ATOM 670 C CA . ALA A 1 88 ? -0.834 -4.495 -8.520 1.00 93.44 88 ALA A CA 1
ATOM 671 C C . ALA A 1 88 ? -0.920 -6.033 -8.493 1.00 93.44 88 ALA A C 1
ATOM 673 O O . ALA A 1 88 ? -1.281 -6.637 -7.475 1.00 93.44 88 ALA A O 1
ATOM 674 N N . LEU A 1 89 ? -0.601 -6.669 -9.621 1.00 88.00 89 LEU A N 1
ATOM 675 C CA . LEU A 1 89 ? -0.356 -8.107 -9.718 1.00 88.00 89 LEU A CA 1
ATOM 676 C C . LEU A 1 89 ? 1.106 -8.310 -10.112 1.00 88.00 89 LEU A C 1
ATOM 678 O O . LEU A 1 89 ? 1.587 -7.670 -11.039 1.00 88.00 89 LEU A O 1
ATOM 682 N N . GLY A 1 90 ? 1.802 -9.188 -9.395 1.00 86.50 90 GLY A N 1
ATOM 683 C CA . GLY A 1 90 ? 3.139 -9.639 -9.765 1.00 86.50 90 GLY A CA 1
ATOM 684 C C . GLY A 1 90 ? 3.066 -11.048 -10.336 1.00 86.50 90 GLY A C 1
ATOM 685 O O . GLY A 1 90 ? 2.382 -11.898 -9.767 1.00 86.50 90 GLY A O 1
ATOM 686 N N . VAL A 1 91 ? 3.775 -11.292 -11.435 1.00 81.62 91 VAL A N 1
ATOM 687 C CA . VAL A 1 91 ? 3.960 -12.631 -12.004 1.00 81.62 91 VAL A CA 1
ATOM 688 C C . VAL A 1 91 ? 5.391 -13.066 -11.713 1.00 81.62 91 VAL A C 1
ATOM 690 O O . VAL A 1 91 ? 6.340 -12.393 -12.107 1.00 81.62 91 VAL A O 1
ATOM 693 N N . GLU A 1 92 ? 5.548 -14.170 -10.988 1.00 82.38 92 GLU A N 1
ATOM 694 C CA . GLU A 1 92 ? 6.854 -14.747 -10.676 1.00 82.38 92 GLU A CA 1
ATOM 695 C C . GLU A 1 92 ? 7.156 -15.901 -11.631 1.00 82.38 92 GLU A C 1
ATOM 697 O O . GLU A 1 92 ? 6.323 -16.780 -11.854 1.00 82.38 92 GLU A O 1
ATOM 702 N N . ILE A 1 93 ? 8.363 -15.894 -12.193 1.00 78.12 93 ILE A N 1
ATOM 703 C CA . ILE A 1 93 ? 8.848 -16.921 -13.113 1.00 78.12 93 ILE A CA 1
ATOM 704 C C . ILE A 1 93 ? 10.251 -17.358 -12.709 1.00 78.12 93 ILE A C 1
ATOM 706 O O . ILE A 1 93 ? 10.968 -16.648 -12.002 1.00 78.12 93 ILE A O 1
ATOM 710 N N . ARG A 1 94 ? 10.686 -18.520 -13.202 1.00 81.12 94 ARG A N 1
ATOM 711 C CA . ARG A 1 94 ? 12.082 -18.944 -13.051 1.00 81.12 94 ARG A CA 1
ATOM 712 C C . ARG A 1 94 ? 12.998 -17.973 -13.793 1.00 81.12 94 ARG A C 1
ATOM 714 O O . ARG A 1 94 ? 12.772 -17.673 -14.962 1.00 81.12 94 ARG A O 1
ATOM 721 N N . SER A 1 95 ? 14.086 -17.559 -13.147 1.00 71.62 95 SER A N 1
ATOM 722 C CA . SER A 1 95 ? 15.013 -16.555 -13.686 1.00 71.62 95 SER A CA 1
ATOM 723 C C . SER A 1 95 ? 15.634 -16.928 -15.037 1.00 71.62 95 SER A C 1
ATOM 725 O O . SER A 1 95 ? 15.950 -16.033 -15.813 1.00 71.62 95 SER A O 1
ATOM 727 N N . ARG A 1 96 ? 15.779 -18.223 -15.349 1.00 76.88 96 ARG A N 1
ATOM 728 C CA . ARG A 1 96 ? 16.379 -18.731 -16.599 1.00 76.88 96 ARG A CA 1
ATOM 729 C C . ARG A 1 96 ? 15.363 -19.222 -17.641 1.00 76.88 96 ARG A C 1
ATOM 731 O O . ARG A 1 96 ? 15.758 -19.854 -18.612 1.00 76.88 96 ARG A O 1
ATOM 738 N N . ASP A 1 97 ? 14.069 -18.972 -17.446 1.00 76.06 97 ASP A N 1
ATOM 739 C CA . ASP A 1 97 ? 13.023 -19.400 -18.385 1.00 76.06 97 ASP A CA 1
ATOM 740 C C . ASP A 1 97 ? 12.728 -18.300 -19.415 1.00 76.06 97 ASP A C 1
ATOM 742 O O . ASP A 1 97 ? 11.773 -17.533 -19.278 1.00 76.06 97 ASP A O 1
ATOM 746 N N . SER A 1 98 ? 13.600 -18.184 -20.423 1.00 72.50 98 SER A N 1
ATOM 747 C CA . SER A 1 98 ? 13.492 -17.174 -21.489 1.00 72.50 98 SER A CA 1
ATOM 748 C C . SER A 1 98 ? 12.181 -17.280 -22.265 1.00 72.50 98 SER A C 1
ATOM 750 O O . SER A 1 98 ? 11.581 -16.258 -22.579 1.00 72.50 98 SER A O 1
ATOM 752 N N . ARG A 1 99 ? 11.687 -18.502 -22.488 1.00 76.81 99 ARG A N 1
ATOM 753 C CA . ARG A 1 99 ? 10.420 -18.752 -23.181 1.00 76.81 99 ARG A CA 1
ATOM 754 C C . ARG A 1 99 ? 9.233 -18.145 -22.436 1.00 76.81 99 ARG A C 1
ATOM 756 O O . ARG A 1 99 ? 8.423 -17.442 -23.030 1.00 76.81 99 ARG A O 1
ATOM 763 N N . VAL A 1 100 ? 9.112 -18.412 -21.133 1.00 75.62 100 VAL A N 1
ATOM 764 C CA . VAL A 1 100 ? 8.030 -17.819 -20.327 1.00 75.62 100 VAL A CA 1
ATOM 765 C C . VAL A 1 100 ? 8.209 -16.306 -20.226 1.00 75.62 100 VAL A C 1
ATOM 767 O O . VAL A 1 100 ? 7.233 -15.566 -20.295 1.00 75.62 100 VAL A O 1
ATOM 770 N N . ARG A 1 101 ? 9.452 -15.838 -20.090 1.00 70.62 101 ARG A N 1
ATOM 771 C CA . ARG A 1 101 ? 9.765 -14.409 -20.036 1.00 70.62 101 ARG A CA 1
ATOM 772 C C . ARG A 1 101 ? 9.283 -13.668 -21.286 1.00 70.62 101 ARG A C 1
ATOM 774 O O . ARG A 1 101 ? 8.667 -12.615 -21.160 1.00 70.62 101 ARG A O 1
ATOM 781 N N . GLU A 1 102 ? 9.523 -14.238 -22.460 1.00 69.00 102 GLU A N 1
ATOM 782 C CA . GLU A 1 102 ? 9.084 -13.689 -23.740 1.00 69.00 102 GLU A CA 1
ATOM 783 C C . GLU A 1 102 ? 7.556 -13.684 -23.876 1.00 69.00 102 GLU A C 1
ATOM 785 O O . GLU A 1 102 ? 6.969 -12.657 -24.213 1.00 69.00 102 GLU A O 1
ATOM 790 N N . ALA A 1 103 ? 6.888 -14.778 -23.500 1.00 72.56 103 ALA A N 1
ATOM 791 C CA . ALA A 1 103 ? 5.427 -14.866 -23.548 1.00 72.56 103 ALA A CA 1
ATOM 792 C C . ALA A 1 103 ? 4.720 -13.816 -22.665 1.00 72.56 103 ALA A C 1
ATOM 794 O O . ALA A 1 103 ? 3.615 -13.374 -22.978 1.00 72.56 103 ALA A O 1
ATOM 795 N N . LEU A 1 104 ? 5.344 -13.404 -21.557 1.00 71.88 104 LEU A N 1
ATOM 796 C CA . LEU A 1 104 ? 4.783 -12.416 -20.629 1.00 71.88 104 LEU A CA 1
ATOM 797 C C . LEU A 1 104 ? 5.105 -10.964 -21.011 1.00 71.88 104 LEU A C 1
ATOM 799 O O . LEU A 1 104 ? 4.577 -10.048 -20.380 1.00 71.88 104 LEU A O 1
ATOM 803 N N . HIS A 1 105 ? 5.944 -10.732 -22.024 1.00 64.00 105 HIS A N 1
ATOM 804 C CA . HIS A 1 105 ? 6.453 -9.405 -22.375 1.00 64.00 105 HIS A CA 1
ATOM 805 C C . HIS A 1 105 ? 5.338 -8.368 -22.622 1.00 64.00 105 HIS A C 1
ATOM 807 O O . HIS A 1 105 ? 5.460 -7.217 -22.213 1.00 64.00 105 HIS A O 1
ATOM 813 N N . GLY A 1 106 ? 4.219 -8.785 -23.227 1.00 65.38 106 GLY A N 1
ATOM 814 C CA . GLY A 1 106 ? 3.073 -7.913 -23.521 1.00 65.38 106 GLY A CA 1
ATOM 815 C C . GLY A 1 106 ? 2.134 -7.613 -22.342 1.00 65.38 106 GLY A C 1
ATOM 816 O O . GLY A 1 106 ? 1.200 -6.839 -22.510 1.00 65.38 106 GLY A O 1
ATOM 817 N N . LEU A 1 107 ? 2.336 -8.216 -21.164 1.00 72.25 107 LEU A N 1
ATOM 818 C CA . LEU A 1 107 ? 1.461 -8.025 -19.992 1.00 72.25 107 LEU A CA 1
ATOM 819 C C . LEU A 1 107 ? 1.906 -6.886 -19.066 1.00 72.25 107 LEU A C 1
ATOM 821 O O . LEU A 1 107 ? 1.220 -6.581 -18.089 1.00 72.25 107 LEU A O 1
ATOM 825 N N . GLY A 1 108 ? 3.073 -6.306 -19.331 1.00 71.44 108 GLY A N 1
ATOM 826 C CA . GLY A 1 108 ? 3.665 -5.273 -18.500 1.00 71.44 108 GLY A CA 1
ATOM 827 C C . GLY A 1 108 ? 2.921 -3.955 -18.506 1.00 71.44 108 GLY A C 1
ATOM 828 O O . GLY A 1 108 ? 2.547 -3.451 -19.559 1.00 71.44 108 GLY A O 1
ATOM 829 N N . ASP A 1 109 ? 2.825 -3.345 -17.328 1.00 81.44 109 ASP A N 1
ATOM 830 C CA . ASP A 1 109 ? 2.482 -1.937 -17.187 1.00 81.44 109 ASP A CA 1
ATOM 831 C C . ASP A 1 109 ? 3.640 -1.205 -16.505 1.00 81.44 109 ASP A C 1
ATOM 833 O O . ASP A 1 109 ? 3.920 -1.408 -15.321 1.00 81.44 109 ASP A O 1
ATOM 837 N N . TRP A 1 110 ? 4.348 -0.374 -17.270 1.00 82.12 110 TRP A N 1
ATOM 838 C CA . TRP A 1 110 ? 5.588 0.248 -16.810 1.00 82.12 110 TRP A CA 1
ATOM 839 C C . TRP A 1 110 ? 5.368 1.248 -15.672 1.00 82.12 110 TRP A C 1
ATOM 841 O O . TRP A 1 110 ? 6.209 1.362 -14.779 1.00 82.12 110 TRP A O 1
ATOM 851 N N . GLN A 1 111 ? 4.221 1.933 -15.674 1.00 88.81 111 GLN A N 1
ATOM 852 C CA . GLN A 1 111 ? 3.852 2.886 -14.632 1.00 88.81 111 GLN A CA 1
ATOM 853 C C . GLN A 1 111 ? 3.659 2.156 -13.304 1.00 88.81 111 GLN A C 1
ATOM 855 O O . GLN A 1 111 ? 4.313 2.486 -12.315 1.00 88.81 111 GLN A O 1
ATOM 860 N N . THR A 1 112 ? 2.848 1.095 -13.306 1.00 91.56 112 THR A N 1
ATOM 861 C CA . THR A 1 112 ? 2.647 0.203 -12.158 1.00 91.56 112 THR A CA 1
ATOM 862 C C . THR A 1 112 ? 3.963 -0.406 -11.704 1.00 91.56 112 THR A C 1
ATOM 864 O O . THR A 1 112 ? 4.210 -0.484 -10.501 1.00 91.56 112 THR A O 1
ATOM 867 N N . GLU A 1 113 ? 4.825 -0.823 -12.634 1.00 87.00 113 GLU A N 1
ATOM 868 C CA . GLU A 1 113 ? 6.116 -1.418 -12.304 1.00 87.00 113 GLU A CA 1
ATOM 869 C C . GLU A 1 113 ? 7.014 -0.437 -11.542 1.00 87.00 113 GLU A C 1
ATOM 871 O O . GLU A 1 113 ? 7.527 -0.785 -10.479 1.00 87.00 113 GLU A O 1
ATOM 876 N N . TRP A 1 114 ? 7.171 0.794 -12.033 1.00 91.75 114 TRP A N 1
ATOM 877 C CA . TRP A 1 114 ? 8.016 1.812 -11.399 1.00 91.75 114 TRP A CA 1
ATOM 878 C C . TRP A 1 114 ? 7.424 2.301 -10.074 1.00 91.75 114 TRP A C 1
ATOM 880 O O . TRP A 1 114 ? 8.153 2.423 -9.088 1.00 91.75 114 TRP A O 1
ATOM 890 N N . THR A 1 115 ? 6.105 2.495 -10.005 1.00 95.75 115 THR A N 1
ATOM 891 C CA . THR A 1 115 ? 5.389 2.775 -8.751 1.00 95.75 115 THR A CA 1
ATOM 892 C C . THR A 1 115 ? 5.648 1.670 -7.725 1.00 95.75 115 THR A C 1
ATOM 894 O O . THR A 1 115 ? 6.108 1.940 -6.615 1.00 95.75 115 THR A O 1
ATOM 897 N N . CYS A 1 116 ? 5.462 0.402 -8.104 1.00 95.25 116 CYS A N 1
ATOM 898 C CA . CYS A 1 116 ? 5.739 -0.734 -7.225 1.00 95.25 116 CYS A CA 1
ATOM 899 C C . CYS A 1 116 ? 7.222 -0.835 -6.855 1.00 95.25 116 CYS A C 1
ATOM 901 O O . CYS A 1 116 ? 7.542 -1.265 -5.748 1.00 95.25 116 CYS A O 1
ATOM 903 N N . ALA A 1 117 ? 8.136 -0.455 -7.750 1.00 92.12 117 ALA A N 1
ATOM 904 C CA . ALA A 1 117 ? 9.569 -0.443 -7.487 1.00 92.12 117 ALA A CA 1
ATOM 905 C C . ALA A 1 117 ? 9.908 0.509 -6.339 1.00 92.12 117 ALA A C 1
ATOM 907 O O . ALA A 1 117 ? 10.590 0.099 -5.397 1.00 92.12 117 ALA A O 1
ATOM 908 N N . ALA A 1 118 ? 9.385 1.737 -6.393 1.00 96.44 118 ALA A N 1
ATOM 909 C CA . ALA A 1 118 ? 9.550 2.742 -5.350 1.00 96.44 118 ALA A CA 1
ATOM 910 C C . ALA A 1 118 ? 8.948 2.274 -4.021 1.00 96.44 118 ALA A C 1
ATOM 912 O O . ALA A 1 118 ? 9.624 2.247 -2.993 1.00 96.44 118 ALA A O 1
ATOM 913 N N . GLU A 1 119 ? 7.705 1.796 -4.035 1.00 97.31 119 GLU A N 1
ATOM 914 C CA . GLU A 1 119 ? 7.052 1.306 -2.819 1.00 97.31 119 GLU A CA 1
ATOM 915 C C . GLU A 1 119 ? 7.802 0.112 -2.198 1.00 97.31 119 GLU A C 1
ATOM 917 O O . GLU A 1 119 ? 7.987 0.047 -0.981 1.00 97.31 119 GLU A O 1
ATOM 922 N N . ARG A 1 120 ? 8.288 -0.830 -3.018 1.00 94.50 120 ARG A N 1
ATOM 923 C CA . ARG A 1 120 ? 9.068 -1.988 -2.547 1.00 94.50 120 ARG A CA 1
ATOM 924 C C . ARG A 1 120 ? 10.461 -1.603 -2.061 1.00 94.50 120 ARG A C 1
ATOM 926 O O . ARG A 1 120 ? 10.930 -2.221 -1.108 1.00 94.50 120 ARG A O 1
ATOM 933 N N . GLY A 1 121 ? 11.115 -0.628 -2.694 1.00 93.88 121 GLY A N 1
ATOM 934 C CA . GLY A 1 121 ? 12.377 -0.055 -2.215 1.00 93.88 121 GLY A CA 1
ATOM 935 C C . GLY A 1 121 ? 12.206 0.540 -0.820 1.00 93.88 121 GLY A C 1
ATOM 936 O O . GLY A 1 121 ? 12.944 0.190 0.101 1.00 93.88 121 GLY A O 1
ATOM 937 N N . CYS A 1 122 ? 11.136 1.316 -0.632 1.00 95.88 122 CYS A N 1
ATOM 938 C CA . CYS A 1 122 ? 10.761 1.865 0.666 1.00 95.88 122 CYS A CA 1
ATOM 939 C C . CYS A 1 122 ? 10.547 0.759 1.711 1.00 95.88 122 CYS A C 1
ATOM 941 O O . CYS A 1 122 ? 11.196 0.750 2.757 1.00 95.88 122 CYS A O 1
ATOM 943 N N . LEU A 1 123 ? 9.707 -0.236 1.409 1.00 94.25 123 LEU A N 1
ATOM 944 C CA . LEU A 1 123 ? 9.420 -1.331 2.340 1.00 94.25 123 LEU A CA 1
ATOM 945 C C . LEU A 1 123 ? 10.668 -2.136 2.727 1.00 94.25 123 LEU A C 1
ATOM 947 O O . LEU A 1 123 ? 10.799 -2.534 3.883 1.00 94.25 123 LEU A O 1
ATOM 951 N N . ARG A 1 124 ? 11.576 -2.371 1.770 1.00 91.44 124 ARG A N 1
ATOM 952 C CA . ARG A 1 124 ? 12.818 -3.124 1.984 1.00 91.44 124 ARG A CA 1
ATOM 953 C C . ARG A 1 124 ? 13.708 -2.455 3.025 1.00 91.44 124 ARG A C 1
ATOM 955 O O . ARG A 1 124 ? 14.190 -3.137 3.920 1.00 91.44 124 ARG A O 1
ATOM 962 N N . VAL A 1 125 ? 13.907 -1.141 2.921 1.00 93.19 125 VAL A N 1
ATOM 963 C CA . VAL A 1 125 ? 14.744 -0.373 3.862 1.00 93.19 125 VAL A CA 1
ATOM 964 C C . VAL A 1 125 ? 14.089 -0.237 5.234 1.00 93.19 125 VAL A C 1
ATOM 966 O O . VAL A 1 125 ? 14.776 -0.219 6.251 1.00 93.19 125 VAL A O 1
ATOM 969 N N . LEU A 1 126 ? 12.758 -0.193 5.291 1.00 91.19 126 LEU A N 1
ATOM 970 C CA . LEU A 1 126 ? 12.024 -0.264 6.558 1.00 91.19 126 LEU A CA 1
ATOM 971 C C . LEU A 1 126 ? 12.033 -1.679 7.171 1.00 91.19 126 LEU A C 1
ATOM 973 O O . LEU A 1 126 ? 11.373 -1.890 8.186 1.00 91.19 126 LEU A O 1
ATOM 977 N N . GLU A 1 127 ? 12.745 -2.634 6.555 1.00 78.69 127 GLU A N 1
ATOM 978 C CA . GLU A 1 127 ? 12.828 -4.051 6.941 1.00 78.69 127 GLU A CA 1
ATOM 979 C C . GLU A 1 127 ? 11.439 -4.687 7.118 1.00 78.69 127 GLU A C 1
ATOM 981 O O . GLU A 1 127 ? 11.191 -5.537 7.978 1.00 78.69 127 GLU A O 1
ATOM 986 N N . GLY A 1 128 ? 10.490 -4.232 6.297 1.00 64.31 128 GLY A N 1
ATOM 987 C CA . GLY A 1 128 ? 9.085 -4.549 6.447 1.00 64.31 128 GLY A CA 1
ATOM 988 C C . GLY A 1 128 ? 8.627 -5.789 5.699 1.00 64.31 128 GLY A C 1
ATOM 989 O O . GLY A 1 128 ? 8.973 -6.030 4.548 1.00 64.31 128 GLY A O 1
ATOM 990 N N . GLY A 1 129 ? 7.747 -6.546 6.353 1.00 68.62 129 GLY A N 1
ATOM 991 C CA . GLY A 1 129 ? 6.863 -7.523 5.719 1.00 68.62 129 GLY A CA 1
ATOM 992 C C . GLY A 1 129 ? 5.393 -7.138 5.907 1.00 68.62 129 GLY A C 1
ATOM 993 O O . GLY A 1 129 ? 5.077 -6.132 6.544 1.00 68.62 129 GLY A O 1
ATOM 994 N N . CYS A 1 130 ? 4.467 -7.976 5.428 1.00 69.88 130 CYS A N 1
ATOM 995 C CA . CYS A 1 130 ? 3.010 -7.752 5.514 1.00 69.88 130 CYS A CA 1
ATOM 996 C C . CYS A 1 130 ? 2.464 -7.516 6.937 1.00 69.88 130 CYS A C 1
ATOM 998 O O . CYS A 1 130 ? 1.320 -7.092 7.104 1.00 69.88 130 CYS A O 1
ATOM 1000 N N . SER A 1 131 ? 3.256 -7.830 7.960 1.00 77.50 131 SER A N 1
ATOM 1001 C CA . SER A 1 131 ? 2.900 -7.700 9.366 1.00 77.50 131 SER A CA 1
ATOM 1002 C C . SER A 1 131 ? 3.284 -6.349 9.978 1.00 77.50 131 SER A C 1
ATOM 1004 O O . SER A 1 131 ? 2.899 -6.100 11.119 1.00 77.50 131 SER A O 1
ATOM 1006 N N . LEU A 1 132 ? 4.040 -5.486 9.288 1.00 87.44 132 LEU A N 1
ATOM 1007 C CA . LEU A 1 132 ? 4.382 -4.159 9.809 1.00 87.44 132 LEU A CA 1
ATOM 1008 C C . LEU A 1 132 ? 3.318 -3.107 9.448 1.00 87.44 132 LEU A C 1
ATOM 1010 O O . LEU A 1 132 ? 2.704 -3.176 8.380 1.00 87.44 132 LEU A O 1
ATOM 1014 N N . PRO A 1 133 ? 3.090 -2.110 10.318 1.00 93.62 133 PRO A N 1
ATOM 1015 C CA . PRO A 1 133 ? 2.129 -1.031 10.101 1.00 93.62 133 PRO A CA 1
ATOM 1016 C C . PRO A 1 133 ? 2.665 0.075 9.172 1.00 93.62 133 PRO A C 1
ATOM 1018 O O . PRO A 1 133 ? 2.517 1.266 9.450 1.00 93.62 133 PRO A O 1
ATOM 1021 N N . VAL A 1 134 ? 3.277 -0.329 8.057 1.00 96.06 134 VAL A N 1
ATOM 1022 C CA . VAL A 1 134 ? 3.794 0.562 7.010 1.00 96.06 134 VAL A CA 1
ATOM 1023 C C . VAL A 1 134 ? 2.686 0.843 6.001 1.00 96.06 134 VAL A C 1
ATOM 1025 O O . VAL A 1 134 ? 2.059 -0.094 5.507 1.00 96.06 134 VAL A O 1
ATOM 1028 N N . GLY A 1 135 ? 2.438 2.109 5.678 1.00 96.81 135 GLY A N 1
ATOM 1029 C CA . GLY A 1 135 ? 1.516 2.512 4.617 1.00 96.81 135 GLY A CA 1
ATOM 1030 C C . GLY A 1 135 ? 2.175 3.463 3.626 1.00 96.81 135 GLY A C 1
ATOM 1031 O O . GLY A 1 135 ? 2.983 4.290 4.032 1.00 96.81 135 GLY A O 1
ATOM 1032 N N . VAL A 1 136 ? 1.802 3.369 2.353 1.00 97.56 136 VAL A N 1
ATOM 1033 C CA . VAL A 1 136 ? 2.300 4.225 1.271 1.00 97.56 136 VAL A CA 1
ATOM 1034 C C . VAL A 1 136 ? 1.154 4.864 0.481 1.00 97.56 136 VAL A C 1
ATOM 1036 O O . VAL A 1 136 ? 0.014 4.393 0.515 1.00 97.56 136 VAL A O 1
ATOM 1039 N N . GLU A 1 137 ? 1.472 5.947 -0.213 1.00 97.69 137 GLU A N 1
ATOM 1040 C CA . GLU A 1 137 ? 0.714 6.537 -1.313 1.00 97.69 137 GLU A CA 1
ATOM 1041 C C . GLU A 1 137 ? 1.718 6.999 -2.365 1.00 97.69 137 GLU A C 1
ATOM 1043 O O . GLU A 1 137 ? 2.655 7.730 -2.051 1.00 97.69 137 GLU A O 1
ATOM 1048 N N . CYS A 1 138 ? 1.548 6.555 -3.602 1.00 96.50 138 CYS A N 1
ATOM 1049 C CA . CYS A 1 138 ? 2.478 6.829 -4.680 1.00 96.50 138 CYS A CA 1
ATOM 1050 C C . CYS A 1 138 ? 1.713 7.278 -5.923 1.00 96.50 138 CYS A C 1
ATOM 1052 O O . CYS A 1 138 ? 0.644 6.750 -6.233 1.00 96.50 138 CYS A O 1
ATOM 1054 N N . SER A 1 139 ? 2.261 8.259 -6.635 1.00 95.44 139 SER A N 1
ATOM 1055 C CA . SER A 1 139 ? 1.760 8.660 -7.947 1.00 95.44 139 SER A CA 1
ATOM 1056 C C . SER A 1 139 ? 2.913 8.738 -8.932 1.00 95.44 139 SER A C 1
ATOM 1058 O O . SER A 1 139 ? 4.024 9.131 -8.571 1.00 95.44 139 SER A O 1
ATOM 1060 N N . LEU A 1 140 ? 2.648 8.342 -10.172 1.00 94.12 140 LEU A N 1
ATOM 1061 C CA . LEU A 1 140 ? 3.611 8.401 -11.255 1.00 94.12 140 LEU A CA 1
ATOM 1062 C C . LEU A 1 140 ? 2.923 8.988 -12.484 1.00 94.12 140 LEU A C 1
ATOM 1064 O O . LEU A 1 140 ? 1.878 8.502 -12.910 1.00 94.12 140 LEU A O 1
ATOM 1068 N N . GLN A 1 141 ? 3.513 10.043 -13.036 1.00 93.94 141 GLN A N 1
ATOM 1069 C CA . GLN A 1 141 ? 3.024 10.734 -14.222 1.00 93.94 141 GLN A CA 1
ATOM 1070 C C . GLN A 1 141 ? 4.126 10.744 -15.279 1.00 93.94 141 GLN A C 1
ATOM 1072 O O . GLN A 1 141 ? 5.216 11.254 -15.020 1.00 93.94 141 GLN A O 1
ATOM 1077 N N . GLU A 1 142 ? 3.853 10.192 -16.461 1.00 88.88 142 GLU A N 1
ATOM 1078 C CA . GLU A 1 142 ? 4.774 10.286 -17.599 1.00 88.88 142 GLU A CA 1
ATOM 1079 C C . GLU A 1 142 ? 4.963 11.750 -18.009 1.00 88.88 142 GLU A C 1
ATOM 1081 O O . GLU A 1 142 ? 4.002 12.519 -18.059 1.00 88.88 142 GLU A O 1
ATOM 1086 N N . LEU A 1 143 ? 6.212 12.130 -18.267 1.00 85.81 143 LEU A N 1
ATOM 1087 C CA . LEU A 1 143 ? 6.568 13.451 -18.768 1.00 85.81 143 LEU A CA 1
ATOM 1088 C C . LEU A 1 143 ? 6.628 13.402 -20.292 1.00 85.81 143 LEU A C 1
ATOM 1090 O O . LEU A 1 143 ? 7.238 12.492 -20.856 1.00 85.81 143 LEU A O 1
ATOM 1094 N N . SER A 1 144 ? 6.025 14.389 -20.953 1.00 78.38 144 SER A N 1
ATOM 1095 C CA . SER A 1 144 ? 6.166 14.535 -22.401 1.00 78.38 144 SER A CA 1
ATOM 1096 C C . SER A 1 144 ? 7.558 15.072 -22.761 1.00 78.38 144 SER A C 1
ATOM 1098 O O . SER A 1 144 ? 8.227 15.695 -21.934 1.00 78.38 144 SER A O 1
ATOM 1100 N N . GLU A 1 145 ? 7.998 14.883 -24.009 1.00 61.25 145 GLU A N 1
ATOM 1101 C CA . GLU A 1 145 ? 9.262 15.457 -24.512 1.00 61.25 145 GLU A CA 1
ATOM 1102 C C . GLU A 1 145 ? 9.318 16.994 -24.389 1.00 61.25 145 GLU A C 1
ATOM 1104 O O . GLU A 1 145 ? 10.399 17.569 -24.347 1.00 61.25 145 GLU A O 1
ATOM 1109 N N . LEU A 1 146 ? 8.165 17.663 -24.274 1.00 55.84 146 LEU A N 1
ATOM 1110 C CA . LEU A 1 146 ? 8.045 19.115 -24.113 1.00 55.84 146 LEU A CA 1
ATOM 1111 C C . LEU A 1 146 ? 8.181 19.576 -22.648 1.00 55.84 146 LEU A C 1
ATOM 1113 O O . LEU A 1 146 ? 8.517 20.734 -22.403 1.00 55.84 146 LEU A O 1
ATOM 1117 N N . ASP A 1 147 ? 7.978 18.682 -21.673 1.00 53.41 147 ASP A N 1
ATOM 1118 C CA . ASP A 1 147 ? 8.048 18.984 -20.231 1.00 53.41 147 ASP A CA 1
ATOM 1119 C C . ASP A 1 147 ? 9.483 18.948 -19.672 1.00 53.41 147 ASP A C 1
ATOM 1121 O O . ASP A 1 147 ? 9.721 19.236 -18.494 1.00 53.41 147 ASP A O 1
ATOM 1125 N N . SER A 1 148 ? 10.475 18.610 -20.503 1.00 47.75 148 SER A N 1
ATOM 1126 C CA . SER A 1 148 ? 11.877 18.434 -20.104 1.00 47.75 148 SER A CA 1
ATOM 1127 C C . SER A 1 148 ? 12.589 19.720 -19.666 1.00 47.75 148 SER A C 1
ATOM 1129 O O . SER A 1 148 ? 13.719 19.643 -19.187 1.00 47.75 148 SER A O 1
ATOM 1131 N N . THR A 1 149 ? 11.951 20.885 -19.813 1.00 44.94 149 THR A N 1
ATOM 1132 C CA . THR A 1 149 ? 12.448 22.199 -19.365 1.00 44.94 149 THR A CA 1
ATOM 1133 C C . THR A 1 149 ? 12.013 22.572 -17.943 1.00 44.94 149 THR A C 1
ATOM 1135 O O . THR A 1 149 ? 12.477 23.581 -17.412 1.00 44.94 149 THR A O 1
ATOM 1138 N N . SER A 1 150 ? 11.172 21.765 -17.282 1.00 41.88 150 SER A N 1
ATOM 1139 C CA . SER A 1 150 ? 10.799 22.000 -15.884 1.00 41.88 150 SER A CA 1
ATOM 1140 C C . SER A 1 150 ? 11.949 21.621 -14.943 1.00 41.88 150 SER A C 1
ATOM 1142 O O . SER A 1 150 ? 12.312 20.454 -14.804 1.00 41.88 150 SER A O 1
ATOM 1144 N N . THR A 1 151 ? 12.506 22.620 -14.260 1.00 40.81 151 THR A N 1
ATOM 1145 C CA . THR A 1 151 ? 13.545 22.543 -13.216 1.00 40.81 151 THR A CA 1
ATOM 1146 C C . THR A 1 151 ? 13.058 21.883 -11.912 1.00 40.81 151 THR A C 1
ATOM 1148 O O . THR A 1 151 ? 13.423 22.290 -10.811 1.00 40.81 151 THR A O 1
ATOM 1151 N N . ALA A 1 152 ? 12.227 20.843 -11.994 1.00 40.19 152 ALA A N 1
ATOM 1152 C CA . ALA A 1 152 ? 11.882 20.017 -10.844 1.00 40.19 152 ALA A CA 1
ATOM 1153 C C . ALA A 1 152 ? 13.048 19.065 -10.568 1.00 40.19 152 ALA A C 1
ATOM 1155 O O . ALA A 1 152 ? 13.205 18.116 -11.332 1.00 40.19 152 ALA A O 1
ATOM 1156 N N . TYR A 1 153 ? 13.856 19.359 -9.531 1.00 40.75 153 TYR A N 1
ATOM 1157 C CA . TYR A 1 153 ? 14.950 18.539 -8.972 1.00 40.75 153 TYR A CA 1
ATOM 1158 C C . TYR A 1 153 ? 15.205 17.257 -9.779 1.00 40.75 153 TYR A C 1
ATOM 1160 O O . TYR A 1 153 ? 14.759 16.161 -9.426 1.00 40.75 153 TYR A O 1
ATOM 1168 N N . ALA A 1 154 ? 15.870 17.409 -10.926 1.00 41.62 154 ALA A N 1
ATOM 1169 C CA . ALA A 1 154 ? 16.359 16.270 -11.670 1.00 41.62 154 ALA A CA 1
ATOM 1170 C C . ALA A 1 154 ? 17.485 15.717 -10.807 1.00 41.62 154 ALA A C 1
ATOM 1172 O O . ALA A 1 154 ? 18.580 16.276 -10.782 1.00 41.62 154 ALA A O 1
ATOM 1173 N N . MET A 1 155 ? 17.198 14.679 -10.024 1.00 42.31 155 MET A N 1
ATOM 1174 C CA . MET A 1 155 ? 18.262 13.908 -9.410 1.00 42.31 155 MET A CA 1
ATOM 1175 C C . MET A 1 155 ? 18.996 13.231 -10.561 1.00 42.31 155 MET A C 1
ATOM 1177 O O . MET A 1 155 ? 18.578 12.189 -11.061 1.00 42.31 155 MET A O 1
ATOM 1181 N N . ALA A 1 156 ? 20.034 13.907 -11.047 1.00 37.44 156 ALA A N 1
ATOM 1182 C CA . ALA A 1 156 ? 20.964 13.405 -12.035 1.00 37.44 156 ALA A CA 1
ATOM 1183 C C . ALA A 1 156 ? 21.830 12.334 -11.365 1.00 37.44 156 ALA A C 1
ATOM 1185 O O . ALA A 1 156 ? 23.007 12.541 -11.096 1.00 37.44 156 ALA A O 1
ATOM 1186 N N . TYR A 1 157 ? 21.227 11.189 -11.052 1.00 42.94 157 TYR A N 1
ATOM 1187 C CA . TYR A 1 157 ? 21.994 9.957 -10.987 1.00 42.94 157 TYR A CA 1
ATOM 1188 C C . TYR A 1 157 ? 22.441 9.698 -12.419 1.00 42.94 157 TYR A C 1
ATOM 1190 O O . TYR A 1 157 ? 21.598 9.632 -13.318 1.00 42.94 157 TYR A O 1
ATOM 1198 N N . GLY A 1 158 ? 23.757 9.717 -12.640 1.00 36.19 158 GLY A N 1
ATOM 1199 C CA . GLY A 1 158 ? 24.335 9.687 -13.975 1.00 36.19 158 GLY A CA 1
ATOM 1200 C C . GLY A 1 158 ? 23.724 8.556 -14.795 1.00 36.19 158 GLY A C 1
ATOM 1201 O O . GLY A 1 158 ? 23.617 7.429 -14.311 1.00 36.19 158 GLY A O 1
ATOM 1202 N N . GLU A 1 159 ? 23.353 8.844 -16.047 1.00 38.97 159 GLU A N 1
ATOM 1203 C CA . GLU A 1 159 ? 22.977 7.807 -17.022 1.00 38.97 159 GLU A CA 1
ATOM 1204 C C . GLU A 1 159 ? 24.062 6.705 -17.126 1.00 38.97 159 GLU A C 1
ATOM 1206 O O . GLU A 1 159 ? 23.777 5.607 -17.590 1.00 38.97 159 GLU A O 1
ATOM 1211 N N . GLU A 1 160 ? 25.283 6.985 -16.651 1.00 37.06 160 GLU A N 1
ATOM 1212 C CA . GLU A 1 160 ? 26.454 6.107 -16.632 1.00 37.06 160 GLU A CA 1
ATOM 1213 C C . GLU A 1 160 ? 26.543 5.136 -15.438 1.00 37.06 160 GLU A C 1
ATOM 1215 O O . GLU A 1 160 ? 27.300 4.170 -15.508 1.00 37.06 160 GLU A O 1
ATOM 1220 N N . GLU A 1 161 ? 25.801 5.339 -14.342 1.00 37.47 161 GLU A N 1
ATOM 1221 C CA . GLU A 1 161 ? 25.986 4.525 -13.121 1.00 37.47 161 GLU A CA 1
ATOM 1222 C C . GLU A 1 161 ? 25.266 3.165 -13.187 1.00 37.47 161 GLU A C 1
ATOM 1224 O O . GLU A 1 161 ? 25.547 2.246 -12.415 1.00 37.47 161 GLU A O 1
ATOM 1229 N N . PHE A 1 162 ? 24.367 3.000 -14.158 1.00 38.16 162 PHE A N 1
ATOM 1230 C CA . PHE A 1 162 ? 23.688 1.740 -14.427 1.00 38.16 162 PHE A CA 1
ATOM 1231 C C . PHE A 1 162 ? 23.982 1.289 -15.850 1.00 38.16 162 PHE A C 1
ATOM 1233 O O . PHE A 1 162 ? 23.764 2.022 -16.810 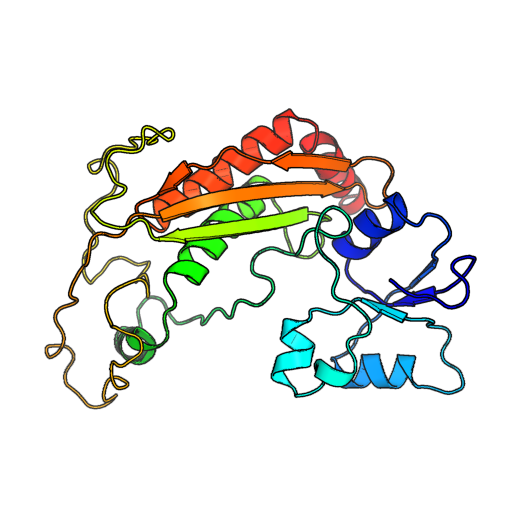1.00 38.16 162 PHE A O 1
ATOM 1240 N N . THR A 1 163 ? 24.464 0.052 -15.982 1.00 35.31 163 THR A N 1
ATOM 1241 C CA . THR A 1 163 ? 24.734 -0.562 -17.283 1.00 35.31 163 THR A CA 1
ATOM 1242 C C . THR A 1 163 ? 23.482 -0.459 -18.164 1.00 35.31 163 THR A C 1
ATOM 1244 O O . THR A 1 163 ? 22.388 -0.765 -17.674 1.00 35.31 163 THR A O 1
ATOM 1247 N N . PRO A 1 164 ? 23.607 -0.052 -19.442 1.00 38.16 164 PRO A N 1
ATOM 1248 C CA . PRO A 1 164 ? 22.490 -0.060 -20.377 1.00 38.16 164 PRO A CA 1
ATOM 1249 C C . PRO A 1 164 ? 21.776 -1.410 -20.340 1.00 38.16 164 PRO A C 1
ATOM 1251 O O . PRO A 1 164 ? 22.428 -2.454 -20.272 1.00 38.16 164 PRO A O 1
ATOM 1254 N N . LEU A 1 165 ? 20.441 -1.391 -20.365 1.00 39.00 165 LEU A N 1
ATOM 1255 C CA . LEU A 1 165 ? 19.646 -2.615 -20.368 1.00 39.00 165 LEU A CA 1
ATOM 1256 C C . LEU A 1 165 ? 20.057 -3.485 -21.563 1.00 39.00 165 LEU A C 1
ATOM 1258 O O . LEU A 1 165 ? 19.991 -3.056 -22.713 1.00 39.00 165 LEU A O 1
ATOM 1262 N N . GLN A 1 166 ? 20.478 -4.712 -21.272 1.00 39.56 166 GLN A N 1
ATOM 1263 C CA . GLN A 1 166 ? 20.781 -5.746 -22.263 1.00 39.56 166 GLN A CA 1
ATOM 1264 C C . GLN A 1 166 ? 19.681 -6.810 -22.219 1.00 39.56 166 GLN A C 1
ATOM 1266 O O . GLN A 1 166 ? 19.052 -6.989 -21.173 1.00 39.56 166 GLN 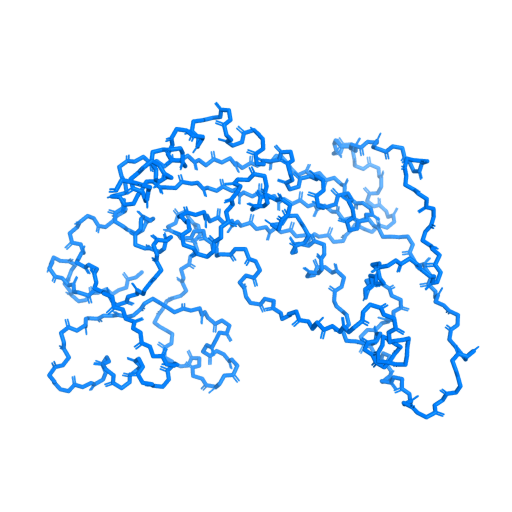A O 1
ATOM 1271 N N . GLY A 1 167 ? 19.474 -7.551 -23.315 1.00 37.06 167 GLY A N 1
ATOM 1272 C CA . GLY A 1 167 ? 18.463 -8.624 -23.395 1.00 37.06 167 GLY A CA 1
ATOM 1273 C C . GLY A 1 167 ? 18.568 -9.682 -22.282 1.00 37.06 167 GLY A C 1
ATOM 1274 O O . GLY A 1 167 ? 17.569 -10.296 -21.907 1.00 37.06 167 GLY A O 1
ATOM 1275 N N . ASP A 1 168 ? 19.752 -9.811 -21.679 1.00 37.88 168 ASP A N 1
ATOM 1276 C CA . ASP A 1 168 ? 20.061 -10.773 -20.619 1.00 37.88 168 ASP A CA 1
ATOM 1277 C C . ASP A 1 168 ? 19.987 -10.196 -19.197 1.00 37.88 168 ASP A C 1
ATOM 1279 O O . ASP A 1 168 ? 20.273 -10.901 -18.225 1.00 37.88 168 ASP A O 1
ATOM 1283 N N . SER A 1 169 ? 19.591 -8.928 -19.033 1.00 37.38 169 SER A N 1
ATOM 1284 C CA . SER A 1 169 ? 19.459 -8.333 -17.702 1.00 37.38 169 SER A CA 1
ATOM 1285 C C . SER A 1 169 ? 18.466 -9.145 -16.850 1.00 37.38 169 SER A C 1
ATOM 1287 O O . SER A 1 169 ? 17.333 -9.381 -17.274 1.00 37.38 169 SER A O 1
ATOM 1289 N N . PRO A 1 170 ? 18.851 -9.586 -15.632 1.00 38.94 170 PRO A N 1
ATOM 1290 C CA . PRO A 1 170 ? 18.063 -10.509 -14.800 1.00 38.94 170 PRO A CA 1
ATOM 1291 C C . PRO A 1 170 ? 16.740 -9.914 -14.291 1.00 38.94 170 PRO A C 1
ATOM 1293 O O . PRO A 1 170 ? 15.956 -10.596 -13.635 1.00 38.94 170 PRO A O 1
ATOM 1296 N N . LEU A 1 171 ? 16.499 -8.643 -14.604 1.00 43.97 171 LEU A N 1
ATOM 1297 C CA . LEU A 1 171 ? 15.283 -7.891 -14.368 1.00 43.97 171 LEU A CA 1
ATOM 1298 C C . LEU A 1 171 ? 14.782 -7.445 -15.738 1.00 43.97 171 LEU A C 1
ATOM 1300 O O . LEU A 1 171 ? 15.026 -6.314 -16.154 1.00 43.97 171 LEU A O 1
ATOM 1304 N N . LEU A 1 172 ? 14.167 -8.360 -16.484 1.00 40.75 172 LEU A N 1
ATOM 1305 C CA . LEU A 1 172 ? 13.491 -7.974 -17.713 1.00 40.75 172 LEU A CA 1
ATOM 1306 C C . LEU A 1 172 ? 12.260 -7.174 -17.284 1.00 40.75 172 LEU A C 1
ATOM 1308 O O . LEU A 1 172 ? 11.240 -7.719 -16.871 1.00 40.75 172 LEU A O 1
ATOM 1312 N N . HIS A 1 173 ? 12.474 -5.862 -17.246 1.00 46.12 173 HIS A N 1
ATOM 1313 C CA . HIS A 1 173 ? 11.486 -4.834 -17.009 1.00 46.12 173 HIS A CA 1
ATOM 1314 C C . HIS A 1 173 ? 10.456 -4.954 -18.121 1.00 46.12 173 HIS A C 1
ATOM 1316 O O . HIS A 1 173 ? 10.786 -4.767 -19.292 1.00 46.12 173 HIS A O 1
ATOM 1322 N N . PHE A 1 174 ? 9.209 -5.253 -17.769 1.00 47.97 174 PHE A N 1
ATOM 1323 C CA . PHE A 1 174 ? 8.089 -5.372 -18.709 1.00 47.97 174 PHE A CA 1
ATOM 1324 C C . PHE A 1 174 ? 7.647 -3.990 -19.230 1.00 47.97 174 PHE A C 1
ATOM 1326 O O . PHE A 1 174 ? 6.507 -3.749 -19.613 1.00 47.97 174 PHE A O 1
ATOM 1333 N N . SER A 1 175 ? 8.556 -3.025 -19.181 1.00 40.78 175 SER A N 1
ATOM 1334 C CA . SER A 1 175 ? 8.247 -1.644 -18.907 1.00 40.78 175 SER A CA 1
ATOM 1335 C C . SER A 1 175 ? 8.686 -0.803 -20.101 1.00 40.78 175 SER A C 1
ATOM 1337 O O . SER A 1 175 ? 9.749 -0.184 -20.096 1.00 40.78 175 SER A O 1
ATOM 1339 N N . GLY A 1 176 ? 7.847 -0.787 -21.137 1.00 40.53 176 GLY A N 1
ATOM 1340 C CA . GLY A 1 176 ? 7.834 0.323 -22.090 1.00 40.53 176 GLY A CA 1
ATOM 1341 C C . GLY A 1 176 ? 7.913 -0.017 -23.572 1.00 40.53 176 GLY A C 1
ATOM 1342 O O . GLY A 1 176 ? 8.030 0.921 -24.355 1.00 40.53 176 GLY A O 1
ATOM 1343 N N . ILE A 1 177 ? 7.837 -1.287 -23.966 1.00 44.28 177 ILE A N 1
ATOM 1344 C CA . ILE A 1 177 ? 8.226 -1.685 -25.327 1.00 44.28 177 ILE A CA 1
ATOM 1345 C C . ILE A 1 177 ? 7.040 -1.733 -26.308 1.00 44.28 177 ILE A C 1
ATOM 1347 O O . ILE A 1 177 ? 7.254 -1.634 -27.511 1.00 44.28 177 ILE A O 1
ATOM 1351 N N . LEU A 1 178 ? 5.791 -1.821 -25.836 1.00 37.69 178 LEU A N 1
ATOM 1352 C CA . LEU A 1 178 ? 4.630 -2.036 -26.707 1.00 37.69 178 LEU A CA 1
ATOM 1353 C C . LEU A 1 178 ? 3.433 -1.137 -26.319 1.00 37.69 178 LEU A C 1
ATOM 1355 O O . LEU A 1 178 ? 3.067 -1.093 -25.145 1.00 37.69 178 LEU A O 1
ATOM 1359 N N . PRO A 1 179 ? 2.808 -0.411 -27.270 1.00 43.31 179 PRO A N 1
ATOM 1360 C CA . PRO A 1 179 ? 1.514 0.251 -27.068 1.00 43.31 179 PRO A CA 1
ATOM 1361 C C . PRO A 1 179 ? 0.433 -0.709 -26.542 1.00 43.31 179 PRO A C 1
ATOM 1363 O O . PRO A 1 179 ? 0.457 -1.887 -26.886 1.00 43.31 179 PRO A O 1
ATOM 1366 N N . LEU A 1 180 ? -0.576 -0.207 -25.814 1.00 42.47 180 LEU A N 1
ATOM 1367 C CA . LEU A 1 180 ? -1.744 -1.001 -25.364 1.00 42.47 180 LEU A CA 1
ATOM 1368 C C . LEU A 1 180 ? -2.499 -1.693 -26.514 1.00 42.47 180 LEU A C 1
ATOM 1370 O O . LEU A 1 180 ? -3.199 -2.676 -26.298 1.00 42.47 180 LEU A O 1
ATOM 1374 N N . SER A 1 181 ? -2.373 -1.167 -27.733 1.00 47.16 181 SER A N 1
ATOM 1375 C CA . SER A 1 181 ? -2.935 -1.737 -28.957 1.00 47.16 181 SER A CA 1
ATOM 1376 C C . SER A 1 181 ? -2.098 -2.871 -29.552 1.00 47.16 181 SER A C 1
ATOM 1378 O O . SER A 1 181 ? -2.486 -3.432 -30.576 1.00 47.16 181 SER A O 1
ATOM 1380 N N . THR A 1 182 ? -0.947 -3.199 -28.962 1.00 45.50 182 THR A N 1
ATOM 1381 C CA . THR A 1 182 ? -0.086 -4.247 -29.504 1.00 45.50 182 THR A CA 1
ATOM 1382 C C . THR A 1 182 ? -0.737 -5.606 -29.268 1.00 45.50 182 THR A C 1
ATOM 1384 O O . THR A 1 182 ? -1.067 -5.924 -28.123 1.00 45.50 182 THR A O 1
ATOM 1387 N N . PRO A 1 183 ? -0.927 -6.422 -30.319 1.00 46.75 183 PRO A N 1
ATOM 1388 C CA . PRO A 1 183 ? -1.426 -7.777 -30.153 1.00 46.75 183 PRO A CA 1
ATOM 1389 C C . PRO A 1 183 ? -0.492 -8.592 -29.255 1.00 46.75 183 PRO A C 1
ATOM 1391 O O . PRO A 1 183 ? 0.721 -8.372 -29.223 1.00 46.75 183 PRO A O 1
ATOM 1394 N N . PHE A 1 184 ? -1.069 -9.549 -28.527 1.00 47.16 184 PHE A N 1
ATOM 1395 C CA . PHE A 1 184 ? -0.287 -10.489 -27.732 1.00 47.16 184 PHE A CA 1
ATOM 1396 C C . PHE A 1 184 ? 0.764 -11.185 -28.612 1.00 47.16 184 PHE A C 1
ATOM 1398 O O . PHE A 1 184 ? 0.432 -11.570 -29.738 1.00 47.16 184 PHE A O 1
ATOM 1405 N N . PRO A 1 185 ? 2.007 -11.365 -28.124 1.00 50.12 185 PRO A N 1
ATOM 1406 C CA . PRO A 1 185 ? 3.005 -12.132 -28.854 1.00 50.12 185 PRO A CA 1
ATOM 1407 C C . PRO A 1 185 ? 2.474 -13.544 -29.129 1.00 50.12 185 PRO A C 1
ATOM 1409 O O . PRO A 1 185 ? 1.929 -14.188 -28.227 1.00 50.12 185 PRO A O 1
ATOM 1412 N N . ASP A 1 186 ? 2.627 -14.032 -30.362 1.00 50.34 186 ASP A N 1
ATOM 1413 C CA . ASP A 1 186 ? 2.360 -15.437 -30.669 1.00 50.34 186 ASP A CA 1
ATOM 1414 C C . ASP A 1 186 ? 3.384 -16.294 -29.918 1.00 50.34 186 ASP A C 1
ATOM 1416 O O . ASP A 1 186 ? 4.586 -16.208 -30.160 1.00 50.34 186 ASP A O 1
ATOM 1420 N N . ILE A 1 187 ? 2.899 -17.128 -28.999 1.00 48.72 187 ILE A N 1
ATOM 1421 C CA . ILE A 1 187 ? 3.724 -18.005 -28.159 1.00 48.72 187 ILE A CA 1
ATOM 1422 C C . ILE A 1 187 ? 4.531 -19.036 -28.964 1.00 48.72 187 ILE A C 1
ATOM 1424 O O . ILE A 1 187 ? 5.411 -19.689 -28.402 1.00 48.72 187 ILE A O 1
ATOM 1428 N N . ASN A 1 188 ? 4.209 -19.210 -30.250 1.00 53.44 188 ASN A N 1
ATOM 1429 C CA . ASN A 1 188 ? 4.906 -20.097 -31.178 1.00 53.44 188 ASN A CA 1
ATOM 1430 C C . ASN A 1 188 ? 5.848 -19.345 -32.131 1.00 53.44 188 ASN A C 1
ATOM 1432 O O . ASN A 1 188 ? 6.530 -19.989 -32.931 1.00 53.44 188 ASN A O 1
ATOM 1436 N N . ALA A 1 189 ? 5.894 -18.010 -32.075 1.00 52.81 189 ALA A N 1
ATOM 1437 C CA . ALA A 1 189 ? 6.806 -17.229 -32.897 1.00 52.81 189 ALA A CA 1
ATOM 1438 C C . ALA A 1 189 ? 8.264 -17.405 -32.425 1.00 52.81 189 ALA A C 1
ATOM 1440 O O . ALA A 1 189 ? 8.523 -17.547 -31.229 1.00 52.81 189 ALA A O 1
ATOM 1441 N N . PRO A 1 190 ? 9.240 -17.410 -33.351 1.00 52.50 190 PRO A N 1
ATOM 1442 C CA . PRO A 1 190 ? 10.651 -17.496 -32.997 1.00 52.50 190 PRO A CA 1
ATOM 1443 C C . PRO A 1 190 ? 11.116 -16.236 -32.253 1.00 52.50 190 PRO A C 1
ATOM 1445 O O . PRO A 1 190 ? 10.805 -15.117 -32.665 1.00 52.50 190 PRO A O 1
ATOM 1448 N N . ALA A 1 191 ? 11.951 -16.432 -31.225 1.00 46.31 191 ALA A N 1
ATOM 1449 C CA . ALA A 1 191 ? 12.425 -15.389 -30.306 1.00 46.31 191 ALA A CA 1
ATOM 1450 C C . ALA A 1 191 ? 13.161 -14.198 -30.958 1.00 46.31 191 ALA A C 1
ATOM 1452 O O . ALA A 1 191 ? 13.433 -13.175 -30.334 1.00 46.31 191 ALA A O 1
ATOM 1453 N N . SER A 1 192 ? 13.520 -14.328 -32.236 1.00 47.97 192 SER A N 1
ATOM 1454 C CA . SER A 1 192 ? 14.227 -13.320 -33.023 1.00 47.97 192 SER A CA 1
ATOM 1455 C C . SER A 1 192 ? 13.317 -12.265 -33.666 1.00 47.97 192 SER A C 1
ATOM 1457 O O . SER A 1 192 ? 13.827 -11.379 -34.346 1.00 47.97 192 SER A O 1
ATOM 1459 N N . ALA A 1 193 ? 11.989 -12.369 -33.534 1.00 47.78 193 ALA A N 1
ATOM 1460 C CA . ALA A 1 193 ? 11.053 -11.564 -34.326 1.00 47.78 193 ALA A CA 1
ATOM 1461 C C . ALA A 1 193 ? 10.738 -10.167 -33.753 1.00 47.78 193 ALA A C 1
ATOM 1463 O O . ALA A 1 193 ? 10.182 -9.339 -34.473 1.00 47.78 193 ALA A O 1
ATOM 1464 N N . VAL A 1 194 ? 11.091 -9.868 -32.497 1.00 47.34 194 VAL A N 1
ATOM 1465 C CA . VAL A 1 194 ? 10.763 -8.580 -31.860 1.00 47.34 194 VAL A CA 1
ATOM 1466 C C . VAL A 1 194 ? 12.008 -7.985 -31.208 1.00 47.34 194 VAL A C 1
ATOM 1468 O O . VAL A 1 194 ? 12.321 -8.260 -30.053 1.00 47.34 194 VAL A O 1
ATOM 1471 N N . ALA A 1 195 ? 12.733 -7.141 -31.945 1.00 44.50 195 ALA A N 1
ATOM 1472 C CA . ALA A 1 195 ? 13.728 -6.271 -31.326 1.00 44.50 195 ALA A CA 1
ATOM 1473 C C . ALA A 1 195 ? 12.990 -5.283 -30.401 1.00 44.50 195 ALA A C 1
ATOM 1475 O O . ALA A 1 195 ? 12.078 -4.594 -30.869 1.00 44.50 195 ALA A O 1
ATOM 1476 N N . PRO A 1 196 ? 13.324 -5.201 -29.101 1.00 47.75 196 PRO A N 1
ATOM 1477 C CA . PRO A 1 196 ? 12.617 -4.312 -28.199 1.00 47.75 196 PRO A CA 1
ATOM 1478 C C . PRO A 1 196 ? 12.887 -2.858 -28.597 1.00 47.75 196 PRO A C 1
ATOM 1480 O O . PRO A 1 196 ? 14.018 -2.378 -28.533 1.00 47.75 196 PRO A O 1
ATOM 1483 N N . LEU A 1 197 ? 11.839 -2.146 -29.010 1.00 44.88 197 LEU A N 1
ATOM 1484 C CA . LEU A 1 197 ? 11.869 -0.695 -29.162 1.00 44.88 197 LEU A CA 1
ATOM 1485 C C . LEU A 1 197 ? 12.000 -0.075 -27.763 1.00 44.88 197 LEU A C 1
ATOM 1487 O O . LEU A 1 197 ? 11.022 0.091 -27.036 1.00 44.88 197 LEU A O 1
ATOM 1491 N N . LEU A 1 198 ? 13.234 0.222 -27.356 1.00 50.06 198 LEU A N 1
ATOM 1492 C CA . LEU A 1 198 ? 13.537 0.882 -26.088 1.00 50.06 198 LEU A CA 1
ATOM 1493 C C . LEU A 1 198 ? 13.230 2.383 -26.206 1.00 50.06 198 LEU A C 1
ATOM 1495 O O . LEU A 1 198 ? 14.088 3.171 -26.597 1.00 50.06 198 LEU A O 1
ATOM 1499 N N . SER A 1 199 ? 12.011 2.805 -25.865 1.00 54.94 199 SER A N 1
ATOM 1500 C CA . SER A 1 199 ? 11.720 4.235 -25.693 1.00 54.94 199 SER A CA 1
ATOM 1501 C C . SER A 1 199 ? 12.291 4.714 -24.354 1.00 54.94 199 SER A C 1
ATOM 1503 O O . SER A 1 199 ? 11.897 4.190 -23.307 1.00 54.94 199 SER A O 1
ATOM 1505 N N . LYS A 1 200 ? 13.180 5.718 -24.355 1.00 67.62 200 LYS A N 1
ATOM 1506 C CA . LYS A 1 200 ? 13.583 6.402 -23.114 1.00 67.62 200 LYS A CA 1
ATOM 1507 C C . LYS A 1 200 ? 12.338 7.054 -22.498 1.00 67.62 200 LYS A C 1
ATOM 1509 O O . LYS A 1 200 ? 11.714 7.895 -23.134 1.00 67.62 200 LYS A O 1
ATOM 1514 N N . ARG A 1 201 ? 11.979 6.670 -21.271 1.00 77.56 201 ARG A N 1
ATOM 1515 C CA . ARG A 1 201 ? 10.844 7.249 -20.533 1.00 77.56 201 ARG A CA 1
ATOM 1516 C C . ARG A 1 201 ? 11.342 8.083 -19.372 1.00 77.56 201 ARG A C 1
ATOM 1518 O O . ARG A 1 201 ? 12.338 7.745 -18.738 1.00 77.56 201 ARG A O 1
ATOM 1525 N N . ARG A 1 202 ? 10.622 9.158 -19.069 1.00 84.06 202 ARG A N 1
ATOM 1526 C CA . ARG A 1 202 ? 10.806 9.951 -17.853 1.00 84.06 202 ARG A CA 1
ATOM 1527 C C . ARG A 1 202 ? 9.453 10.124 -17.195 1.00 84.06 202 ARG A C 1
ATOM 1529 O O . ARG A 1 202 ? 8.453 10.340 -17.873 1.00 84.06 202 ARG A O 1
ATOM 1536 N N . ALA A 1 203 ? 9.425 10.037 -15.876 1.00 87.56 203 ALA A N 1
ATOM 1537 C CA . ALA A 1 203 ? 8.202 10.212 -15.122 1.00 87.56 203 ALA A CA 1
ATOM 1538 C C . ALA A 1 203 ? 8.456 11.020 -13.857 1.00 87.56 203 ALA A C 1
ATOM 1540 O O . ALA A 1 203 ? 9.485 10.869 -13.197 1.00 87.56 203 ALA A O 1
ATOM 1541 N N . LYS A 1 204 ? 7.488 11.862 -13.510 1.00 95.12 204 LYS A N 1
ATOM 1542 C CA . LYS A 1 204 ? 7.406 12.510 -12.210 1.00 95.12 204 LYS A CA 1
ATOM 1543 C C . LYS A 1 204 ? 6.819 11.513 -11.218 1.00 95.12 204 LYS A C 1
ATOM 1545 O O . LYS A 1 204 ? 5.697 11.049 -11.404 1.00 95.12 204 LYS A O 1
ATOM 1550 N N . LEU A 1 205 ? 7.580 11.191 -10.181 1.00 94.94 205 LEU A N 1
ATOM 1551 C CA . LEU A 1 205 ? 7.235 10.232 -9.138 1.00 94.94 205 LEU A CA 1
ATOM 1552 C C . LEU A 1 205 ? 7.056 10.968 -7.808 1.00 94.94 205 LEU A C 1
ATOM 1554 O O . LEU A 1 205 ? 7.943 11.709 -7.382 1.00 94.94 205 LEU A O 1
ATOM 1558 N N . THR A 1 206 ? 5.932 10.738 -7.133 1.00 96.81 206 THR A N 1
ATOM 1559 C CA . THR A 1 206 ? 5.730 11.128 -5.732 1.00 96.81 206 THR A CA 1
ATOM 1560 C C . THR A 1 206 ? 5.569 9.886 -4.873 1.00 96.81 206 THR A C 1
ATOM 1562 O O . THR A 1 206 ? 4.951 8.907 -5.292 1.00 96.81 206 THR A O 1
ATOM 1565 N N . LEU A 1 207 ? 6.116 9.924 -3.661 1.00 97.56 207 LEU A N 1
ATOM 1566 C CA . LEU A 1 207 ? 5.951 8.862 -2.679 1.00 97.56 207 LEU A CA 1
ATOM 1567 C C . LEU A 1 207 ? 5.760 9.481 -1.296 1.00 97.56 207 LEU A C 1
ATOM 1569 O O . LEU A 1 207 ? 6.643 10.155 -0.769 1.00 97.56 207 LEU A O 1
ATOM 1573 N N . THR A 1 208 ? 4.606 9.206 -0.705 1.00 98.25 208 THR A N 1
ATOM 1574 C CA . THR A 1 208 ? 4.342 9.428 0.710 1.00 98.25 208 THR A CA 1
ATOM 1575 C C . THR A 1 208 ? 4.396 8.085 1.416 1.00 98.25 208 THR A C 1
ATOM 1577 O O . THR A 1 208 ? 3.722 7.137 1.017 1.00 98.25 208 THR A O 1
ATOM 1580 N N . ALA A 1 209 ? 5.181 7.994 2.483 1.00 97.44 209 ALA A N 1
ATOM 1581 C CA . ALA A 1 209 ? 5.291 6.796 3.303 1.00 97.44 209 ALA A CA 1
ATOM 1582 C C . ALA A 1 209 ? 4.971 7.116 4.764 1.00 97.44 209 ALA A C 1
ATOM 1584 O O . ALA A 1 209 ? 5.195 8.226 5.244 1.00 97.44 209 ALA A O 1
ATOM 1585 N N . SER A 1 210 ? 4.428 6.135 5.477 1.00 97.50 210 SER A N 1
ATOM 1586 C CA . SER A 1 210 ? 4.035 6.267 6.874 1.00 97.50 210 SER A CA 1
ATOM 1587 C C . SER A 1 210 ? 4.328 5.005 7.674 1.00 97.50 210 SER A C 1
ATOM 1589 O O . SER A 1 210 ? 4.189 3.887 7.171 1.00 97.50 210 SER A O 1
ATOM 1591 N N . VAL A 1 211 ? 4.673 5.186 8.946 1.00 97.38 211 VAL A N 1
ATOM 1592 C CA . VAL A 1 211 ? 4.757 4.121 9.950 1.00 97.38 211 VAL A CA 1
ATOM 1593 C C . VAL A 1 211 ? 3.923 4.539 11.150 1.00 97.38 211 VAL A C 1
ATOM 1595 O O . VAL A 1 211 ? 4.026 5.662 11.638 1.00 97.38 211 VAL A O 1
ATOM 1598 N N . THR A 1 212 ? 3.062 3.638 11.614 1.00 96.94 212 THR A N 1
ATOM 1599 C CA . THR A 1 212 ? 2.157 3.899 12.743 1.00 96.94 212 THR A CA 1
ATOM 1600 C C . THR A 1 212 ? 2.384 2.858 13.823 1.00 96.94 212 THR A C 1
ATOM 1602 O O . THR A 1 212 ? 2.451 1.681 13.496 1.00 96.94 212 THR A O 1
ATOM 1605 N N . SER A 1 213 ? 2.488 3.229 15.094 1.00 95.56 213 SER A N 1
ATOM 1606 C CA . SER A 1 213 ? 2.584 2.234 16.167 1.00 95.56 213 SER A CA 1
ATOM 1607 C C . SER A 1 213 ? 1.319 1.360 16.218 1.00 95.56 213 SER A C 1
ATOM 1609 O O . SER A 1 213 ? 0.242 1.823 15.835 1.00 95.56 213 SER A O 1
ATOM 1611 N N . PRO A 1 214 ? 1.396 0.088 16.658 1.00 92.88 214 PRO A N 1
ATOM 1612 C CA . PRO A 1 214 ? 0.245 -0.824 16.626 1.00 92.88 214 PRO A CA 1
ATOM 1613 C C . PRO A 1 214 ? -0.984 -0.340 17.415 1.00 92.88 214 PRO A C 1
ATOM 1615 O O . PRO A 1 214 ? -2.119 -0.672 17.069 1.00 92.88 214 PRO A O 1
ATOM 1618 N N . ASP A 1 215 ? -0.766 0.451 18.465 1.00 93.06 215 ASP A N 1
ATOM 1619 C CA . ASP A 1 215 ? -1.805 1.098 19.273 1.00 93.06 215 ASP A CA 1
ATOM 1620 C C . ASP A 1 215 ? -2.377 2.377 18.626 1.00 93.06 215 ASP A C 1
ATOM 1622 O O . ASP A 1 215 ? -3.447 2.832 19.021 1.00 93.06 215 ASP A O 1
ATOM 1626 N N . GLY A 1 216 ? -1.713 2.922 17.602 1.00 94.12 216 GLY A N 1
ATOM 1627 C CA . GLY A 1 216 ? -2.084 4.157 16.913 1.00 94.12 216 GLY A CA 1
ATOM 1628 C C . GLY A 1 216 ? -1.584 5.446 17.577 1.00 94.12 216 GLY A C 1
ATOM 1629 O O . GLY A 1 216 ? -1.924 6.523 17.086 1.00 94.12 216 GLY A O 1
ATOM 1630 N N . SER A 1 217 ? -0.805 5.369 18.665 1.00 94.94 217 SER A N 1
ATOM 1631 C CA . SER A 1 217 ? -0.361 6.540 19.443 1.00 94.94 217 SER A CA 1
ATOM 1632 C C . SER A 1 217 ? 0.739 7.357 18.756 1.00 94.94 217 SER A C 1
ATOM 1634 O O . SER A 1 217 ? 0.738 8.585 18.837 1.00 94.94 217 SER A O 1
ATOM 1636 N N . LYS A 1 218 ? 1.646 6.699 18.027 1.00 96.19 218 LYS A N 1
ATOM 1637 C CA . LYS A 1 218 ? 2.709 7.324 17.234 1.00 96.19 218 LYS A CA 1
ATOM 1638 C C . LYS A 1 218 ? 2.434 7.131 15.749 1.00 96.19 218 LYS A C 1
ATOM 1640 O O . LYS A 1 218 ? 2.097 6.037 15.297 1.00 96.19 218 LYS A O 1
ATOM 1645 N N . HIS A 1 219 ? 2.608 8.190 14.969 1.00 96.94 219 HIS A N 1
ATOM 1646 C CA . HIS A 1 219 ? 2.425 8.161 13.523 1.00 96.94 219 HIS A CA 1
ATOM 1647 C C . HIS A 1 219 ? 3.433 9.093 12.865 1.00 96.94 219 HIS A C 1
ATOM 1649 O O . HIS A 1 219 ? 3.368 10.306 13.054 1.00 96.94 219 HIS A O 1
ATOM 1655 N N . VAL A 1 220 ? 4.356 8.513 12.106 1.00 97.75 220 VAL A N 1
ATOM 1656 C CA . VAL A 1 220 ? 5.379 9.244 11.357 1.00 97.75 220 VAL A CA 1
ATOM 1657 C C . VAL A 1 220 ? 5.017 9.156 9.885 1.00 97.75 220 VAL A C 1
ATOM 1659 O O . VAL A 1 220 ? 4.755 8.063 9.381 1.00 97.75 220 VAL A O 1
ATOM 1662 N N . VAL A 1 221 ? 4.987 10.301 9.208 1.00 97.81 221 VAL A N 1
ATOM 1663 C CA . VAL A 1 221 ? 4.696 10.416 7.775 1.00 97.81 221 VAL A CA 1
ATOM 1664 C C . VAL A 1 221 ? 5.797 11.233 7.127 1.00 97.81 221 VAL A C 1
ATOM 1666 O O . VAL A 1 221 ? 6.177 12.281 7.643 1.00 97.81 221 VAL A O 1
ATOM 1669 N N . HIS A 1 222 ? 6.265 10.775 5.975 1.00 97.62 222 HIS A N 1
ATOM 1670 C CA . HIS A 1 222 ? 7.163 11.517 5.111 1.00 97.62 222 HIS A CA 1
ATOM 1671 C C . HIS A 1 222 ? 6.528 11.615 3.726 1.00 97.62 222 HIS A C 1
ATOM 1673 O O . HIS A 1 222 ? 6.372 10.602 3.045 1.00 97.62 222 HIS A O 1
ATOM 1679 N N . ALA A 1 223 ? 6.126 12.826 3.342 1.00 95.88 223 ALA A N 1
ATOM 1680 C CA . ALA A 1 223 ? 5.684 13.149 1.991 1.00 95.88 223 ALA A CA 1
ATOM 1681 C C . ALA A 1 223 ? 6.886 13.705 1.225 1.00 95.88 223 ALA A C 1
ATOM 1683 O O . ALA A 1 223 ? 7.242 14.873 1.389 1.00 95.88 223 ALA A O 1
ATOM 1684 N N . ALA A 1 224 ? 7.551 12.849 0.452 1.00 89.00 224 ALA A N 1
ATOM 1685 C CA . ALA A 1 224 ? 8.764 13.234 -0.250 1.00 89.00 224 ALA A CA 1
ATOM 1686 C C . ALA A 1 224 ? 8.436 14.184 -1.420 1.00 89.00 224 ALA A C 1
ATOM 1688 O O . ALA A 1 224 ? 7.371 14.050 -2.041 1.00 89.00 224 ALA A O 1
ATOM 1689 N N . PRO A 1 225 ? 9.323 15.142 -1.750 1.00 88.81 225 PRO A N 1
ATOM 1690 C CA . PRO A 1 225 ? 9.135 15.987 -2.921 1.00 88.81 225 PRO A CA 1
ATOM 1691 C C . PRO A 1 225 ? 9.063 15.135 -4.192 1.00 88.81 225 PRO A C 1
ATOM 1693 O O . PRO A 1 225 ? 9.633 14.048 -4.272 1.00 88.81 225 PRO A O 1
ATOM 1696 N N . ALA A 1 226 ? 8.355 15.636 -5.202 1.00 91.38 226 ALA A N 1
ATOM 1697 C CA . ALA A 1 226 ? 8.303 14.959 -6.487 1.00 91.38 226 ALA A CA 1
ATOM 1698 C C . ALA A 1 226 ? 9.697 14.924 -7.130 1.00 91.38 226 ALA A C 1
ATOM 1700 O O . ALA A 1 226 ? 10.351 15.963 -7.225 1.00 91.38 226 ALA A O 1
ATOM 1701 N N . VAL A 1 227 ? 10.109 13.759 -7.627 1.00 91.75 227 VAL A N 1
ATOM 1702 C CA . VAL A 1 227 ? 11.368 13.583 -8.365 1.00 91.75 227 VAL A CA 1
ATOM 1703 C C . VAL A 1 227 ? 11.096 13.127 -9.785 1.00 91.75 227 VAL A C 1
ATOM 1705 O O . VAL A 1 227 ? 10.067 12.513 -10.068 1.00 91.75 227 VAL A O 1
ATOM 1708 N N . THR A 1 228 ? 12.034 13.400 -10.687 1.00 91.75 228 THR A N 1
ATOM 1709 C CA . THR A 1 228 ? 12.006 12.793 -12.018 1.00 91.75 228 THR A CA 1
ATOM 1710 C C . THR A 1 228 ? 12.815 11.504 -12.007 1.00 91.75 228 THR A C 1
ATOM 1712 O O . THR A 1 228 ? 13.999 11.526 -11.686 1.00 91.75 228 THR A O 1
ATOM 1715 N N . VAL A 1 229 ? 12.195 10.394 -12.403 1.00 85.06 229 VAL A N 1
ATOM 1716 C CA . VAL A 1 229 ? 12.853 9.093 -12.580 1.00 85.06 229 VAL A CA 1
ATOM 1717 C C . VAL A 1 229 ? 12.817 8.679 -14.047 1.00 85.06 229 VAL A C 1
ATOM 1719 O O . VAL A 1 229 ? 11.862 8.983 -14.761 1.00 85.06 229 VAL A O 1
ATOM 1722 N N . GLY A 1 230 ? 13.870 7.998 -14.500 1.00 82.44 230 GLY A N 1
ATOM 1723 C CA . GLY A 1 230 ? 13.990 7.491 -15.873 1.00 82.44 230 GLY A CA 1
ATOM 1724 C C . GLY A 1 230 ? 14.091 5.969 -15.978 1.00 82.44 230 GLY A C 1
ATOM 1725 O O . GLY A 1 230 ? 14.275 5.435 -17.067 1.00 82.44 230 GLY A O 1
ATOM 1726 N N . SER A 1 231 ? 14.019 5.254 -14.852 1.00 79.44 231 SER A N 1
ATOM 1727 C CA . SER A 1 231 ? 14.149 3.799 -14.825 1.00 79.44 231 SER A CA 1
ATOM 1728 C C . SER A 1 231 ? 13.501 3.188 -13.585 1.00 79.44 231 SER A C 1
ATOM 1730 O O . SER A 1 231 ? 13.332 3.849 -12.556 1.00 79.44 231 SER A O 1
ATOM 1732 N N . TYR A 1 232 ? 13.229 1.883 -13.651 1.00 82.62 232 TYR A N 1
ATOM 1733 C CA . TYR A 1 232 ? 12.825 1.083 -12.494 1.00 82.62 232 TYR A CA 1
ATOM 1734 C C . TYR A 1 232 ? 13.810 1.210 -11.327 1.00 82.62 232 TYR A C 1
ATOM 1736 O O . TYR A 1 232 ? 13.398 1.342 -10.176 1.00 82.62 232 TYR A O 1
ATOM 1744 N N . ARG A 1 233 ? 15.121 1.162 -11.612 1.00 80.69 233 ARG A N 1
ATOM 1745 C CA . ARG A 1 233 ? 16.163 1.278 -10.582 1.00 80.69 233 ARG A CA 1
ATOM 1746 C C . ARG A 1 233 ? 16.149 2.655 -9.936 1.00 80.69 233 ARG A C 1
ATOM 1748 O O . ARG A 1 233 ? 16.229 2.719 -8.716 1.00 80.69 233 ARG A O 1
ATOM 1755 N N . GLY A 1 234 ? 15.953 3.717 -10.719 1.00 83.94 234 GLY A N 1
ATOM 1756 C CA . GLY A 1 234 ? 15.776 5.072 -10.197 1.00 83.94 234 GLY A CA 1
ATOM 1757 C C . GLY A 1 234 ? 14.553 5.185 -9.285 1.00 83.94 234 GLY A C 1
ATOM 1758 O O . GLY A 1 234 ? 14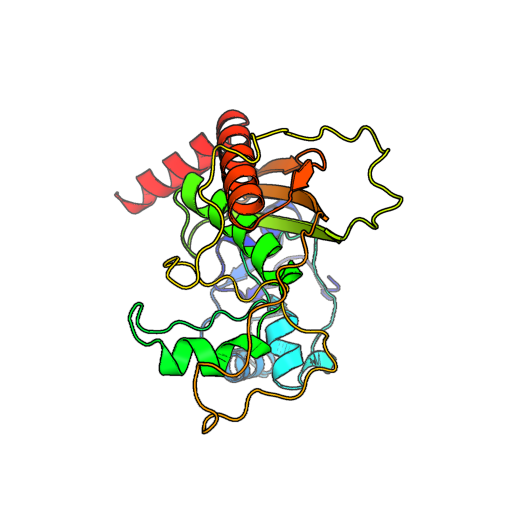.657 5.708 -8.180 1.00 83.94 234 GLY A O 1
ATOM 1759 N N . ALA A 1 235 ? 13.412 4.619 -9.694 1.00 89.62 235 ALA A N 1
ATOM 1760 C CA . ALA A 1 235 ? 12.207 4.586 -8.864 1.00 89.62 235 ALA A CA 1
ATOM 1761 C C . ALA A 1 235 ? 12.419 3.793 -7.563 1.00 89.62 235 ALA A C 1
ATOM 1763 O O . ALA A 1 235 ? 12.090 4.272 -6.480 1.00 89.62 235 ALA A O 1
ATOM 1764 N N . GLN A 1 236 ? 13.026 2.607 -7.650 1.00 90.75 236 GLN A N 1
ATOM 1765 C CA . GLN A 1 236 ? 13.373 1.785 -6.491 1.00 90.75 236 GLN A CA 1
ATOM 1766 C C . GLN A 1 236 ? 14.296 2.515 -5.520 1.00 90.75 236 GLN A C 1
ATOM 1768 O O . GLN A 1 236 ? 14.005 2.549 -4.327 1.00 90.75 236 GLN A O 1
ATOM 1773 N N . PHE A 1 237 ? 15.381 3.093 -6.031 1.00 88.25 237 PHE A N 1
ATOM 1774 C CA . PHE A 1 237 ? 16.346 3.842 -5.240 1.00 88.25 237 PHE A CA 1
ATOM 1775 C C . PHE A 1 237 ? 15.679 5.023 -4.529 1.00 88.25 237 PHE A C 1
ATOM 1777 O O . PHE A 1 237 ? 15.865 5.199 -3.328 1.00 88.25 237 PHE A O 1
ATOM 1784 N N . TRP A 1 238 ? 14.821 5.774 -5.227 1.00 94.06 238 TRP A N 1
ATOM 1785 C CA . TRP A 1 238 ? 14.057 6.857 -4.609 1.00 94.06 238 TRP A CA 1
ATOM 1786 C C . TRP A 1 238 ? 13.184 6.372 -3.446 1.00 94.06 238 TRP A C 1
ATOM 1788 O O . TRP A 1 238 ? 13.133 6.998 -2.387 1.00 94.06 238 TRP A O 1
ATOM 1798 N N . GLY A 1 239 ? 12.542 5.215 -3.612 1.00 96.06 239 GLY A N 1
ATOM 1799 C CA . GLY A 1 239 ? 11.820 4.548 -2.536 1.00 96.06 239 GLY A CA 1
ATOM 1800 C C . GLY A 1 239 ? 12.684 4.253 -1.311 1.00 96.06 239 GLY A C 1
ATOM 1801 O O . GLY A 1 239 ? 12.259 4.483 -0.177 1.00 96.06 239 GLY A O 1
ATOM 1802 N N . GLU A 1 240 ? 13.902 3.757 -1.532 1.00 95.06 240 GLU A N 1
ATOM 1803 C CA . GLU A 1 240 ? 14.873 3.490 -0.468 1.00 95.06 240 GLU A CA 1
ATOM 1804 C C . GLU A 1 240 ? 15.288 4.774 0.269 1.00 95.06 240 GLU A C 1
ATOM 1806 O O . GLU A 1 240 ? 15.296 4.784 1.500 1.00 95.06 240 GLU A O 1
ATOM 1811 N N . GLU A 1 241 ? 15.552 5.870 -0.449 1.00 96.06 241 GLU A N 1
ATOM 1812 C CA . GLU A 1 241 ? 15.864 7.180 0.150 1.00 96.06 241 GLU A CA 1
ATOM 1813 C C . GLU A 1 241 ? 14.710 7.706 1.010 1.00 96.06 241 GLU A C 1
ATOM 1815 O O . GLU A 1 241 ? 14.920 8.089 2.164 1.00 96.06 241 GLU A O 1
ATOM 1820 N N . CYS A 1 242 ? 13.474 7.628 0.504 1.00 96.75 242 CYS A N 1
ATOM 1821 C CA . CYS A 1 242 ? 12.280 8.013 1.261 1.00 96.75 242 CYS A CA 1
ATOM 1822 C C . CYS A 1 242 ? 12.167 7.235 2.581 1.00 96.75 242 CYS A C 1
ATOM 1824 O O . CYS A 1 242 ? 11.769 7.789 3.605 1.00 96.75 242 CYS A O 1
ATOM 1826 N N . ALA A 1 243 ? 12.520 5.946 2.581 1.00 96.25 243 ALA A N 1
ATOM 1827 C CA . ALA A 1 243 ? 12.521 5.127 3.789 1.00 96.25 243 ALA A CA 1
ATOM 1828 C C . ALA A 1 243 ? 13.646 5.491 4.766 1.00 96.25 243 ALA A C 1
ATOM 1830 O O . ALA A 1 243 ? 13.401 5.517 5.975 1.00 96.25 243 ALA A O 1
ATOM 1831 N N . ARG A 1 244 ? 14.859 5.782 4.273 1.00 96.19 244 ARG A N 1
ATOM 1832 C CA . ARG A 1 244 ? 15.976 6.248 5.118 1.00 96.19 244 ARG A CA 1
ATOM 1833 C C . ARG A 1 244 ? 15.589 7.534 5.843 1.00 96.19 244 ARG A C 1
ATOM 1835 O O . ARG A 1 244 ? 15.790 7.633 7.053 1.00 96.19 244 ARG A O 1
ATOM 1842 N N . GLU A 1 245 ? 14.967 8.468 5.132 1.00 97.62 245 GLU A N 1
ATOM 1843 C CA . GLU A 1 245 ? 14.495 9.717 5.725 1.00 97.62 245 GLU A CA 1
ATOM 1844 C C . GLU A 1 245 ? 13.341 9.492 6.706 1.00 97.62 245 GLU A C 1
ATOM 1846 O O . GLU A 1 245 ? 13.375 9.981 7.833 1.00 97.62 245 GLU A O 1
ATOM 1851 N N . LEU A 1 246 ? 12.365 8.649 6.355 1.00 97.25 246 LEU A N 1
ATOM 1852 C CA . LEU A 1 246 ? 11.275 8.295 7.263 1.00 97.25 246 LEU A CA 1
ATOM 1853 C C . LEU A 1 246 ? 11.790 7.681 8.580 1.00 97.25 246 LEU A C 1
ATOM 1855 O O . LEU A 1 246 ? 11.258 7.991 9.648 1.00 97.25 246 LEU A O 1
ATOM 1859 N N . ARG A 1 247 ? 12.847 6.851 8.535 1.00 96.00 247 ARG A N 1
ATOM 1860 C CA . ARG A 1 247 ? 13.503 6.333 9.751 1.00 96.00 247 ARG A CA 1
ATOM 1861 C C . ARG A 1 247 ? 14.101 7.455 10.597 1.00 96.00 247 ARG A C 1
ATOM 1863 O O . ARG A 1 247 ? 13.893 7.428 11.809 1.00 96.00 247 ARG A O 1
ATOM 1870 N N . ARG A 1 248 ? 14.792 8.426 9.985 1.00 96.31 248 ARG A N 1
ATOM 1871 C CA . ARG A 1 248 ? 15.366 9.595 10.685 1.00 96.31 248 ARG A CA 1
ATOM 1872 C C . ARG A 1 248 ? 14.297 10.460 11.347 1.00 96.31 248 ARG A C 1
ATOM 1874 O O . ARG A 1 248 ? 14.525 10.960 12.440 1.00 96.31 248 ARG A O 1
ATOM 1881 N N . LEU A 1 249 ? 13.118 10.561 10.737 1.00 97.12 249 LEU A N 1
ATOM 1882 C CA . LEU A 1 249 ? 11.960 11.280 11.283 1.00 97.12 249 LEU A CA 1
ATOM 1883 C C . LEU A 1 249 ? 11.263 10.555 12.455 1.00 97.12 249 LEU A C 1
ATOM 1885 O O . LEU A 1 249 ? 10.219 11.008 12.920 1.00 97.12 249 LEU A O 1
ATOM 1889 N N . GLY A 1 250 ? 11.810 9.433 12.937 1.00 96.19 250 GLY A N 1
ATOM 1890 C CA . GLY A 1 250 ? 11.326 8.721 14.125 1.00 96.19 250 GLY A CA 1
ATOM 1891 C C . GLY A 1 250 ? 10.581 7.418 13.833 1.00 96.19 250 GLY A C 1
ATOM 1892 O O . GLY A 1 250 ? 10.187 6.714 14.762 1.00 96.19 250 GLY A O 1
ATOM 1893 N N . ALA A 1 251 ? 10.406 7.028 12.563 1.00 96.00 251 ALA A N 1
ATOM 1894 C CA . ALA A 1 251 ? 9.791 5.734 12.255 1.00 96.00 251 ALA A CA 1
ATOM 1895 C C . ALA A 1 251 ? 10.658 4.551 12.713 1.00 96.00 251 ALA A C 1
ATOM 1897 O O . ALA A 1 251 ? 10.115 3.489 13.012 1.00 96.00 251 ALA A O 1
ATOM 1898 N N . GLY A 1 252 ? 11.984 4.736 12.793 1.00 93.00 252 GLY A N 1
ATOM 1899 C CA . GLY A 1 252 ? 12.910 3.712 13.278 1.00 93.00 252 GLY A CA 1
ATOM 1900 C C . GLY A 1 252 ? 12.549 3.228 14.681 1.00 93.00 252 GLY A C 1
ATOM 1901 O O . GLY A 1 252 ? 12.437 2.028 14.894 1.00 93.00 252 GLY A O 1
ATOM 1902 N N . GLU A 1 253 ? 12.233 4.149 15.595 1.00 93.94 253 GLU A N 1
ATOM 1903 C CA . GLU A 1 253 ? 11.859 3.813 16.974 1.00 93.94 253 GLU A CA 1
ATOM 1904 C C . GLU A 1 253 ? 10.628 2.902 17.040 1.00 93.94 253 GLU A C 1
ATOM 1906 O O . GLU A 1 253 ? 10.618 1.919 17.780 1.00 93.94 253 GLU A O 1
ATOM 1911 N N . ILE A 1 254 ? 9.605 3.197 16.228 1.00 94.94 254 ILE A N 1
ATOM 1912 C CA . ILE A 1 254 ? 8.376 2.396 16.163 1.00 94.94 254 ILE A CA 1
ATOM 1913 C C . ILE A 1 254 ? 8.689 0.979 15.660 1.00 94.94 254 ILE A C 1
ATOM 1915 O O . ILE A 1 254 ? 8.188 -0.006 16.202 1.00 94.94 254 ILE A O 1
ATOM 1919 N N . LEU A 1 255 ? 9.500 0.863 14.606 1.00 91.94 255 LEU A N 1
ATOM 1920 C CA . LEU A 1 255 ? 9.838 -0.425 13.991 1.00 91.94 255 LEU A CA 1
ATOM 1921 C C . LEU A 1 255 ? 10.714 -1.283 14.911 1.00 91.94 255 LEU A C 1
ATOM 1923 O O . LEU A 1 255 ? 10.488 -2.492 15.036 1.00 91.94 255 LEU A O 1
ATOM 1927 N N . ASP A 1 256 ? 11.676 -0.658 15.584 1.00 90.62 256 ASP A N 1
ATOM 1928 C CA . ASP A 1 256 ? 12.596 -1.328 16.497 1.00 90.62 256 ASP A CA 1
ATOM 1929 C C . ASP A 1 256 ? 11.847 -1.833 17.747 1.00 90.62 256 ASP A C 1
ATOM 1931 O O . ASP A 1 256 ? 12.083 -2.955 18.203 1.00 90.62 256 ASP A O 1
ATOM 1935 N N . GLU A 1 257 ? 10.872 -1.066 18.254 1.00 90.69 257 GLU A N 1
ATOM 1936 C CA . GLU A 1 257 ? 9.973 -1.482 19.339 1.00 90.69 257 GLU A CA 1
ATOM 1937 C C . GLU A 1 257 ? 9.119 -2.696 18.943 1.00 90.69 257 GLU A C 1
ATOM 1939 O O . GLU A 1 257 ? 9.099 -3.698 19.661 1.00 90.69 257 GLU A O 1
ATOM 1944 N N . ILE A 1 258 ? 8.478 -2.665 17.767 1.00 89.00 258 ILE A N 1
ATOM 1945 C CA . ILE A 1 258 ? 7.691 -3.801 17.251 1.00 89.00 258 ILE A CA 1
ATOM 1946 C C . ILE A 1 258 ? 8.562 -5.055 17.128 1.00 89.00 258 ILE A C 1
ATOM 1948 O O . ILE A 1 258 ? 8.129 -6.158 17.472 1.00 89.00 258 ILE A O 1
ATOM 1952 N N . THR A 1 259 ? 9.787 -4.902 16.628 1.00 86.25 259 THR A N 1
ATOM 1953 C CA . THR A 1 259 ? 10.723 -6.017 16.447 1.00 86.25 259 THR A CA 1
ATOM 1954 C C . THR A 1 259 ? 11.157 -6.603 17.785 1.00 86.25 259 THR A C 1
ATOM 1956 O O . THR A 1 259 ? 11.235 -7.825 17.915 1.00 86.25 259 THR A O 1
ATOM 1959 N N . ARG A 1 260 ? 11.388 -5.759 18.797 1.00 85.88 260 ARG A N 1
ATOM 1960 C CA . ARG A 1 260 ? 11.714 -6.192 20.161 1.00 85.88 260 ARG A CA 1
ATOM 1961 C C . ARG A 1 260 ? 10.572 -6.993 20.783 1.00 85.88 260 ARG A C 1
ATOM 1963 O O . ARG A 1 260 ? 10.817 -8.091 21.265 1.00 85.88 260 ARG A O 1
ATOM 1970 N N . VAL A 1 261 ? 9.338 -6.491 20.700 1.00 85.25 261 VAL A N 1
ATOM 1971 C CA . VAL A 1 261 ? 8.142 -7.167 21.241 1.00 85.25 261 VAL A CA 1
ATOM 1972 C C . VAL A 1 261 ? 7.889 -8.519 20.570 1.00 85.25 261 VAL A C 1
ATOM 1974 O O . VAL A 1 261 ? 7.391 -9.429 21.212 1.00 85.25 261 VAL A O 1
ATOM 1977 N N . ARG A 1 262 ? 8.247 -8.687 19.291 1.00 81.62 262 ARG A N 1
ATOM 1978 C CA . ARG A 1 262 ? 8.098 -9.970 18.575 1.00 81.62 262 ARG A CA 1
ATOM 1979 C C . ARG A 1 262 ? 9.144 -11.024 18.925 1.00 81.62 262 ARG A C 1
ATOM 1981 O O . ARG A 1 262 ? 8.923 -12.192 18.621 1.00 81.62 262 ARG A O 1
ATOM 1988 N N . LYS A 1 263 ? 10.304 -10.601 19.428 1.00 78.00 263 LYS A N 1
ATOM 1989 C CA . LYS A 1 263 ? 11.407 -11.494 19.811 1.00 78.00 263 LYS A CA 1
ATOM 1990 C C . LYS A 1 263 ? 11.349 -11.904 21.287 1.00 78.00 263 LYS A C 1
ATOM 1992 O O . LYS A 1 263 ? 12.060 -12.836 21.649 1.00 78.00 263 LYS A O 1
ATOM 1997 N N . ALA A 1 264 ? 10.575 -11.184 22.100 1.00 68.31 264 ALA A N 1
ATOM 1998 C CA . ALA A 1 264 ? 10.278 -11.508 23.494 1.00 68.31 264 ALA A CA 1
ATOM 1999 C C . ALA A 1 264 ? 9.169 -12.565 23.580 1.00 68.31 264 ALA A C 1
ATOM 2001 O O . ALA A 1 264 ? 9.257 -13.408 24.496 1.00 68.31 264 ALA A O 1
#

pLDDT: mean 80.03, std 20.47, range [35.31, 98.25]

Radius of gyration: 21.22 Å; chains: 1; bounding box: 54×43×58 Å

Sequence (264 aa):
MRLRSPDGSVVGTGSVRRVAQLRRKFPNLKFEDMRGNLNTRLSKLDSPNSTFSALILAVSGLTRVSLGHRITSPLGPPYLFYAVGQGALGVEIRSRDSRVREALHGLGDWQTEWTCAAERGCLRVLEGGCSLPVGVECSLQELSELDSTSTAYAMAYGEEEFTPLQGDSPLLHFSGILPLSTPFPDINAPASAVAPLLSKRRAKLTLTASVTSPDGSKHVVHAAPAVTVGSYRGAQFWGEECARELRRLGAGEILDEITRVRKA

Foldseek 3Di:
DDQVDLAAAEEEDQFLLLLLLQCLVRVRYHYDYADDQPVVSVCLVVDPPRSHRYYDDQCLSCVVVVNNVVDPDDDDPPRHFAQQLRNHDDDDDDLPCVLVVLQCLLVDDQQSLLQSLLSVLQCVLLVDDRRFNKGKDKDKAWDDPVNVPDPQPAPCPDPPPDDPDDPSPSCPHSHDQDDPPDDRPDSPDDPPPDDGPDDFIKIWMWMKMWGGASSNPDIFIDGDGIYIDRDSVRSNVNSNVSNVVSVVSPSVVRSVVVVVVVVD

Secondary structure (DSSP, 8-state):
---S--SS-EEE---HHHHHHHHHH-TT-EEE---S-HHHHHHHHHSTT---SEE---HHHHHHTT-GGG-S----TTT-PBPTTBTB------TT-HHHHHHTGGG--HHHHHHHHHHHHHHHHTT--TTS-EEEEEEEEEPPTTGGG--S------TTSSPPP-TT-SS----SSS-TTPPPPPTTS-TTS---------EEEEEEEEEE-TTSS-EEEEEPPPEEE-SHHHHHHHHHHHHHHHIIIIIHHHHHHHHHHHH-

=== Feature glossary ===
Legend for the data blocks above and below:

— What the protein is —

The amino-acid sequence is the protein's primary structure: the linear order of residues from the N-terminus to the C-terminus, written in one-letter code. Everything else here — the 3D coordinates, the secondary structure, the domain annotations — is ultimately a consequence of this string.

Functional annotations link the protein to curated databases. InterPro entries identify conserved domains and families by matching the sequence against member-database signatures (Pfam, PROSITE, CDD, …). Gene Ontology (GO) terms describe molecular function, biological process, and cellular component in a controlled vocabulary. CATH places the structure in a hierarchical fold classification (Class/Architecture/Topology/Homologous-superfamily). The organism is the source species.

— Where its atoms are —

Atomic coordinates in PDBx/mmCIF format — the same representation the Protein Data Bank distributes. Each line of the _atom_site loop places one backbone atom in Cartesian space (units: ångströms, origin: arbitrary).

The six renders are orthographic views along the three Cartesian axes in both directions. Representation (cartoon, sticks, or surface) and color scheme (sequence-rainbow or by-chain) vary across proteins so the training set covers all the common visualization conventions.

— Local backbone conformation —

Eight-state secondary structure (DSSP): H is the canonical α-helix, G the tighter 3₁₀-helix, I the wider π-helix; E/B are β-structure, T and S are turns and bends, and '-' is everything else. DSSP derives these from the pattern of main-chain N–H···O=C hydrogen bonds, not from the sequence.

Three-state secondary structure (P-SEA) collapses the eight DSSP classes into helix (a), strand (b), and coil (c). P-SEA assigns these from Cα geometry alone — distances and angles — without requiring backbone oxygens, so it works on any Cα trace.

φ (phi) and ψ (psi) are the two rotatable backbone dihedrals per residue: φ is the C(i-1)–N–Cα–C torsion, ψ is the N–Cα–C–N(i+1) torsion, both in degrees on (−180°, 180°]. α-helical residues cluster near (−60°, −45°); β-strand residues near (−120°, +130°). A Ramachandran plot is simply a scatter of (φ, ψ) for every residue.

— Global shape and packing —

The geometric summary reports three shape descriptors. Rg (radius of gyration) measures how spread out the Cα atoms are about their centre of mass; compact globular proteins have small Rg, elongated or unfolded ones large. Cα contacts (<8 Å, |i−j|>4) count long-range residue pairs in spatial proximity — high for tightly packed folds, near zero for rods or random coil. The bounding-box extents give the protein's footprint along x, y, z in Å.

SASA measures how much of the protein is reachable by solvent. It is computed by rolling a water-sized probe over the atomic surface and summing the exposed area (Å²). Per-residue SASA distinguishes core (buried, low SASA) from surface (exposed, high SASA) residues; total SASA is a whole-molecule size measure.

Plot images: a contact map (which residues are close in 3D, as an N×N binary image), a Ramachandran scatter (backbone torsion angles, revealing secondary-structure composition at a glance), and — for AlphaFold structures — a PAE heatmap (pairwise prediction confidence).

— Structural neighborhood —

A 3Di character summarizes, for each residue, the relative orientation of the Cα frame of its nearest spatial neighbor. Because it encodes fold topology rather than chemistry, 3Di alignments detect remote structural similarity that sequence alignment misses.

The Foldseek neighbor list gives the closest experimentally determined structures in the PDB, ranked by structural alignment. TM-score near 1 means near-identical fold; near 0.3 means only rough topology match. This is how one finds what a novel AlphaFold prediction most resembles in the solved-structure universe.

— Confidence and disorder —

For AlphaFold models, the B-factor field carries pLDDT — the model's own estimate of local accuracy on a 0–100 scale. Regions with pLDDT<50 should be treated as essentially unmodeled; they often correspond to intrinsically disordered segments.

Crystallographic B-factors measure how much each atom's electron density is smeared out, in Å². They rise in mobile loops and surface residues and fall in the buried interior. In AlphaFold models this column is repurposed to hold pLDDT instead.

Predicted Aligned Error (PAE) is an AlphaFold confidence matrix: entry (i, j) is the expected error in the position of residue j, in ångströms, when the prediction is superimposed on the true structure at residue i. Low PAE within a block of residues means that block is internally rigid and well-predicted; high PAE between two blocks means their relative placement is uncertain even if each block individually is confident.